Protein AF-D2ZRF8-F1 (afdb_monomer_lite)

pLDDT: mean 83.42, std 13.68, range [45.09, 97.5]

Radius of gyration: 34.27 Å; chains: 1; bounding box: 72×29×96 Å

Foldseek 3Di:
DDADPPPRDDDDLPDQADPPPRHGDDRDPCPDPVNVVVVVVVVVVVVVVVVVVVVVVPDQDWDWDDPPFWIFIAGPVWDWDFDDDPDQWTWIATPVRFKIKIKGQQVVDDDQCQPADPFFNGRQPPAAPDADPNWRKTWDAGCDDPRGGQIKIWTWDDDPVRSMIMIIIHRDPVRRCRRVVRIDGDD

Structure (mmCIF, N/CA/C/O backbone):
data_AF-D2ZRF8-F1
#
_entry.id   AF-D2ZRF8-F1
#
loop_
_atom_site.group_PDB
_atom_site.id
_atom_site.type_symbol
_atom_site.label_atom_id
_atom_site.label_alt_id
_atom_site.label_comp_id
_atom_site.label_asym_id
_atom_site.label_entity_id
_atom_site.label_seq_id
_atom_site.pdbx_PDB_ins_code
_atom_site.Cartn_x
_atom_site.Cartn_y
_atom_site.Cartn_z
_atom_site.occupancy
_atom_site.B_iso_or_equiv
_atom_site.auth_seq_id
_atom_site.auth_comp_id
_atom_site.auth_asym_id
_atom_site.auth_atom_id
_atom_site.pdbx_PDB_model_num
ATOM 1 N N . MET A 1 1 ? -42.235 -9.216 59.053 1.00 82.00 1 MET A N 1
ATOM 2 C CA . MET A 1 1 ? -42.535 -8.715 60.415 1.00 82.00 1 MET A CA 1
ATOM 3 C C . MET A 1 1 ? -41.267 -8.165 61.055 1.00 82.00 1 MET A C 1
ATOM 5 O O . MET A 1 1 ? -40.220 -8.793 60.942 1.00 82.00 1 MET A O 1
ATOM 9 N N . ILE A 1 2 ? -41.349 -6.990 61.681 1.00 87.06 2 ILE A N 1
ATOM 10 C CA . ILE A 1 2 ? -40.263 -6.312 62.410 1.00 87.06 2 ILE A CA 1
ATOM 11 C C . ILE A 1 2 ? -40.763 -5.884 63.795 1.00 87.06 2 ILE A C 1
ATOM 13 O O . ILE A 1 2 ? -41.961 -5.688 63.983 1.00 87.06 2 ILE A O 1
ATOM 17 N N . LYS A 1 3 ? -39.869 -5.707 64.774 1.00 90.31 3 LYS A N 1
ATOM 18 C CA . LYS A 1 3 ? -40.246 -5.149 66.083 1.00 90.31 3 LYS A CA 1
ATOM 19 C C . LYS A 1 3 ? -40.217 -3.628 66.047 1.00 90.31 3 LYS A C 1
ATOM 21 O O . LYS A 1 3 ? -39.254 -3.028 65.570 1.00 90.31 3 LYS A O 1
ATOM 26 N N . CYS A 1 4 ? -41.259 -2.998 66.581 1.00 89.44 4 CYS A N 1
ATOM 27 C CA . CYS A 1 4 ? -41.289 -1.552 66.734 1.00 89.44 4 CYS A CA 1
ATOM 28 C C . CYS A 1 4 ? -40.191 -1.107 67.721 1.00 89.44 4 CYS A C 1
ATOM 30 O O . CYS A 1 4 ? -40.215 -1.543 68.873 1.00 89.44 4 CYS A O 1
ATOM 32 N N . PRO A 1 5 ? -39.287 -0.185 67.341 1.00 88.88 5 PRO A N 1
ATOM 33 C CA . PRO A 1 5 ? -38.193 0.251 68.214 1.00 88.88 5 PRO A CA 1
ATOM 34 C C . PRO A 1 5 ? -38.672 1.049 69.436 1.00 88.88 5 PRO A C 1
ATOM 36 O O . PRO A 1 5 ? -37.918 1.216 70.386 1.00 88.88 5 PRO A O 1
ATOM 39 N N . LYS A 1 6 ? -39.916 1.552 69.417 1.00 91.75 6 LYS A N 1
ATOM 40 C CA . LYS A 1 6 ? -40.489 2.350 70.508 1.00 91.75 6 LYS A CA 1
ATOM 41 C C . LYS A 1 6 ? -41.277 1.518 71.524 1.00 91.75 6 LYS A C 1
ATOM 43 O O . LYS A 1 6 ? -41.212 1.812 72.709 1.00 91.75 6 LYS A O 1
ATOM 48 N N . CYS A 1 7 ? -42.052 0.529 71.073 1.00 92.44 7 CYS A N 1
ATOM 49 C CA . CYS A 1 7 ? -42.978 -0.215 71.944 1.00 92.44 7 CYS A CA 1
ATOM 50 C C . CYS A 1 7 ? -42.731 -1.728 71.996 1.00 92.44 7 CYS A C 1
ATOM 52 O O . CYS A 1 7 ? -43.404 -2.417 72.750 1.00 92.44 7 CYS A O 1
ATOM 54 N N . GLY A 1 8 ? -41.805 -2.263 71.196 1.00 89.88 8 GLY A N 1
ATOM 55 C CA . GLY A 1 8 ? -41.444 -3.683 71.216 1.00 89.88 8 GLY A CA 1
ATOM 56 C C . GLY A 1 8 ? -42.427 -4.637 70.529 1.00 89.88 8 GLY A C 1
ATOM 57 O O . GLY A 1 8 ? -42.039 -5.772 70.259 1.00 89.88 8 GLY A O 1
ATOM 58 N N . ASN A 1 9 ? -43.645 -4.192 70.194 1.00 92.56 9 ASN A N 1
ATOM 59 C CA . ASN A 1 9 ? -44.632 -5.014 69.485 1.00 92.56 9 ASN A CA 1
ATOM 60 C C . ASN A 1 9 ? -44.180 -5.380 68.066 1.00 92.56 9 ASN A C 1
ATOM 62 O O . ASN A 1 9 ? -43.502 -4.599 67.387 1.00 92.56 9 ASN A O 1
ATOM 66 N N . GLU A 1 10 ? -44.602 -6.559 67.616 1.00 91.81 10 GLU A N 1
ATOM 67 C CA . GLU A 1 10 ? -44.389 -7.043 66.254 1.00 91.81 10 GLU A CA 1
ATOM 68 C C . GLU A 1 10 ? -45.367 -6.368 65.290 1.00 91.81 10 GLU A C 1
ATOM 70 O O . GLU A 1 10 ? -46.567 -6.282 65.543 1.00 91.81 10 GLU A O 1
ATOM 75 N N . VAL A 1 11 ? -44.830 -5.837 64.196 1.00 89.88 11 VAL A N 1
ATOM 76 C CA . VAL A 1 11 ? -45.570 -5.115 63.155 1.00 89.88 11 VAL A CA 1
ATOM 77 C C . VAL A 1 11 ? -45.119 -5.576 61.772 1.00 89.88 11 VAL A C 1
ATOM 79 O O . VAL A 1 11 ? -44.065 -6.210 61.628 1.00 89.88 11 VAL A O 1
ATOM 82 N N . ASP A 1 12 ? -45.909 -5.286 60.739 1.00 83.81 12 ASP A N 1
ATOM 83 C CA . ASP A 1 12 ? -45.515 -5.619 59.374 1.00 83.81 12 ASP A CA 1
ATOM 84 C C . ASP A 1 12 ? -44.289 -4.787 58.953 1.00 83.81 12 ASP A C 1
ATOM 86 O O . ASP A 1 12 ? -44.134 -3.633 59.348 1.00 83.81 12 ASP A O 1
ATOM 90 N N . SER A 1 13 ? -43.394 -5.381 58.164 1.00 80.06 13 SER A N 1
ATOM 91 C CA . SER A 1 13 ? -42.258 -4.675 57.557 1.00 80.06 13 SER A CA 1
ATOM 92 C C . SER A 1 13 ? -42.698 -3.599 56.561 1.00 80.06 13 SER A C 1
ATOM 94 O O . SER A 1 13 ? -41.933 -2.661 56.327 1.00 80.06 13 SER A O 1
ATOM 96 N N . ASP A 1 14 ? -43.911 -3.720 56.013 1.00 80.94 14 ASP A N 1
ATOM 97 C CA . ASP A 1 14 ? -44.456 -2.795 55.014 1.00 80.94 14 ASP A CA 1
ATOM 98 C C . ASP A 1 14 ? -45.311 -1.662 55.620 1.00 80.94 14 ASP A C 1
ATOM 100 O O . ASP A 1 14 ? -45.622 -0.681 54.928 1.00 80.94 14 ASP A O 1
ATOM 104 N N . ASP A 1 15 ? -45.644 -1.747 56.917 1.00 82.44 15 ASP A N 1
ATOM 105 C CA . ASP A 1 15 ? -46.383 -0.711 57.646 1.00 82.44 15 ASP A CA 1
ATOM 106 C C . ASP A 1 15 ? -45.541 0.581 57.746 1.00 82.44 15 ASP A C 1
ATOM 108 O O . ASP A 1 15 ? -44.364 0.567 58.107 1.00 82.44 15 ASP A O 1
ATOM 112 N N . GLU A 1 16 ? -46.136 1.742 57.447 1.00 86.44 16 GLU A N 1
ATOM 113 C CA . GLU A 1 16 ? -45.454 3.041 57.612 1.00 86.44 16 GLU A CA 1
ATOM 114 C C . GLU A 1 16 ? -45.435 3.504 59.080 1.00 86.44 16 GLU A C 1
ATOM 116 O O . GLU A 1 16 ? -44.529 4.221 59.511 1.00 86.44 16 GLU A O 1
ATOM 121 N N . TYR A 1 17 ? -46.409 3.052 59.873 1.00 90.62 17 TYR A N 1
ATOM 122 C CA . TYR A 1 17 ? -46.568 3.402 61.281 1.00 90.62 17 TYR A CA 1
ATOM 123 C C . TYR A 1 17 ? -46.876 2.160 62.115 1.00 90.62 17 TYR A C 1
ATOM 125 O O . TYR A 1 17 ? -47.611 1.270 61.692 1.00 90.62 17 TYR A O 1
ATOM 133 N N . CYS A 1 18 ? -46.359 2.115 63.342 1.00 90.50 18 CYS A N 1
ATOM 134 C CA . CYS A 1 18 ? -46.715 1.068 64.290 1.00 90.50 18 CYS A CA 1
ATOM 135 C C . CYS A 1 18 ? -48.191 1.191 64.694 1.00 90.50 18 CYS A C 1
ATOM 137 O O . CYS A 1 18 ? -48.578 2.178 65.318 1.00 90.50 18 CYS A O 1
ATOM 139 N N . LYS A 1 19 ? -48.986 0.149 64.435 1.00 91.38 19 LYS A N 1
ATOM 140 C CA . LYS A 1 19 ? -50.423 0.084 64.766 1.00 91.38 19 LYS A CA 1
ATOM 141 C C . LYS A 1 19 ? -50.739 0.200 66.268 1.00 91.38 19 LYS A C 1
ATOM 143 O O . LYS A 1 19 ? -51.873 0.486 66.624 1.00 91.38 19 LYS A O 1
ATOM 148 N N . HIS A 1 20 ? -49.747 0.004 67.143 1.00 91.56 20 HIS A N 1
ATOM 149 C CA . HIS A 1 20 ? -49.924 0.039 68.601 1.00 91.56 20 HIS A CA 1
ATOM 150 C C . HIS A 1 20 ? -49.502 1.353 69.269 1.00 91.56 20 HIS A C 1
ATOM 152 O O . HIS A 1 20 ? -50.036 1.695 70.318 1.00 91.56 20 HIS A O 1
ATOM 158 N N . CYS A 1 21 ? -48.519 2.073 68.718 1.00 92.62 21 CYS A N 1
ATOM 159 C CA . CYS A 1 21 ? -47.983 3.290 69.351 1.00 92.62 21 CYS A CA 1
ATOM 160 C C . CYS A 1 21 ? -47.802 4.475 68.393 1.00 92.62 21 CYS A C 1
ATOM 162 O O . CYS A 1 21 ? -47.208 5.489 68.771 1.00 92.62 21 CYS A O 1
ATOM 164 N N . SER A 1 22 ? -48.254 4.326 67.145 1.00 90.50 22 SER A N 1
ATOM 165 C CA . SER A 1 22 ? -48.203 5.329 66.073 1.00 90.50 22 SER A CA 1
ATOM 166 C C . SER A 1 22 ? -46.797 5.844 65.740 1.00 90.50 22 SER A C 1
ATOM 168 O O . SER A 1 22 ? -46.637 6.891 65.116 1.00 90.50 22 SER A O 1
ATOM 170 N N . HIS A 1 23 ? -45.745 5.123 66.139 1.00 89.19 23 HIS A N 1
ATOM 171 C CA . HIS A 1 23 ? -44.370 5.479 65.798 1.00 89.19 23 HIS A CA 1
ATOM 172 C C . HIS A 1 23 ? -44.102 5.236 64.309 1.00 89.19 23 HIS A C 1
ATOM 174 O O . HIS A 1 23 ? -44.387 4.145 63.811 1.00 89.19 23 HIS A O 1
ATOM 180 N N . LYS A 1 24 ? -43.533 6.229 63.615 1.00 88.88 24 LYS A N 1
ATOM 181 C CA . LYS A 1 24 ? -43.174 6.125 62.196 1.00 88.88 24 LYS A CA 1
ATOM 182 C C . LYS A 1 24 ? -42.026 5.133 62.005 1.00 88.88 24 LYS A C 1
ATOM 184 O O . LYS A 1 24 ? -40.975 5.269 62.628 1.00 88.88 24 LYS A O 1
ATOM 189 N N . LEU A 1 25 ? -42.225 4.142 61.147 1.00 85.81 25 LEU A N 1
ATOM 190 C CA . LEU A 1 25 ? -41.247 3.104 60.841 1.00 85.81 25 LEU A CA 1
ATOM 191 C C . LEU A 1 25 ? -40.386 3.558 59.654 1.00 85.81 25 LEU A C 1
ATOM 193 O O . LEU A 1 25 ? -40.886 4.086 58.660 1.00 85.81 25 LEU A O 1
ATOM 197 N N . LYS A 1 26 ? -39.062 3.385 59.753 1.00 75.69 26 LYS A N 1
ATOM 198 C CA . LYS A 1 26 ? -38.150 3.683 58.641 1.00 75.69 26 LYS A CA 1
ATOM 199 C C . LYS A 1 26 ? -38.286 2.584 57.586 1.00 75.69 26 LYS A C 1
ATOM 201 O O . LYS A 1 26 ? -37.726 1.504 57.763 1.00 75.69 26 LYS A O 1
ATOM 206 N N . LYS A 1 27 ? -38.994 2.857 56.487 1.00 66.31 27 LYS A N 1
ATOM 207 C CA . LYS A 1 27 ? -38.976 1.970 55.315 1.00 66.31 27 LYS A CA 1
ATOM 208 C C . LYS A 1 27 ? -37.557 1.913 54.752 1.00 66.31 27 LYS A C 1
ATOM 210 O O . LYS A 1 27 ? -36.934 2.952 54.526 1.00 66.31 27 LYS A O 1
ATOM 215 N N . LYS A 1 28 ? -37.037 0.703 54.525 1.00 61.53 28 LYS A N 1
ATOM 216 C CA . LYS A 1 28 ? -35.874 0.539 53.645 1.00 61.53 28 LYS A CA 1
ATOM 217 C C . LYS A 1 28 ? -36.301 0.999 52.248 1.00 61.53 28 LYS A C 1
ATOM 219 O O . LYS A 1 28 ? -37.406 0.647 51.837 1.00 61.53 28 LYS A O 1
ATOM 224 N N . PRO A 1 29 ? -35.475 1.771 51.525 1.00 57.12 29 PRO A N 1
ATOM 225 C CA . PRO A 1 29 ? -35.771 2.082 50.138 1.00 57.12 29 PRO A CA 1
ATOM 226 C C . PRO A 1 29 ? -35.868 0.758 49.380 1.00 57.12 29 PRO A C 1
ATOM 228 O O . PRO A 1 29 ? -34.884 0.023 49.272 1.00 57.12 29 PRO A O 1
ATOM 231 N N . ILE A 1 30 ? -37.073 0.428 48.916 1.00 56.00 30 ILE A N 1
ATOM 232 C CA . ILE A 1 30 ? -37.300 -0.711 48.034 1.00 56.00 30 ILE A CA 1
ATOM 233 C C . ILE A 1 30 ? -36.688 -0.293 46.701 1.00 56.00 30 ILE A C 1
ATOM 235 O O . ILE A 1 30 ? -37.279 0.441 45.917 1.00 56.00 30 ILE A O 1
ATOM 239 N N . THR A 1 31 ? -35.428 -0.655 46.493 1.00 56.06 31 THR A N 1
ATOM 240 C CA . THR A 1 31 ? -34.803 -0.552 45.179 1.00 56.06 31 THR A CA 1
ATOM 241 C C . THR A 1 31 ? -35.336 -1.731 44.383 1.00 56.06 31 THR A C 1
ATOM 243 O O . THR A 1 31 ? -34.881 -2.861 44.550 1.00 56.06 31 THR A O 1
ATOM 246 N N . ASP A 1 32 ? -36.368 -1.491 43.574 1.00 60.00 32 ASP A N 1
ATOM 247 C CA . ASP A 1 32 ? -36.935 -2.524 42.713 1.00 60.00 32 ASP A CA 1
ATOM 248 C C . ASP A 1 32 ? -35.821 -3.143 41.861 1.00 60.00 32 ASP A C 1
ATOM 250 O O . ASP A 1 32 ? -35.080 -2.428 41.182 1.00 60.00 32 ASP A O 1
ATOM 254 N N . LYS A 1 33 ? -35.704 -4.481 41.860 1.00 66.12 33 LYS A N 1
ATOM 255 C CA . LYS A 1 33 ? -34.712 -5.222 41.047 1.00 66.12 33 LYS A CA 1
ATOM 256 C C . LYS A 1 33 ? -34.686 -4.752 39.586 1.00 66.12 33 LYS A C 1
ATOM 258 O O . LYS A 1 33 ? -33.634 -4.758 38.956 1.00 66.12 33 LYS A O 1
ATOM 263 N N . LYS A 1 34 ? -35.834 -4.302 39.068 1.00 70.12 34 LYS A N 1
ATOM 264 C CA . LYS A 1 34 ? -35.999 -3.757 37.716 1.00 70.12 34 LYS A CA 1
ATOM 265 C C . LYS A 1 34 ? -35.192 -2.466 37.491 1.00 70.12 34 LYS A C 1
ATOM 267 O O . LYS A 1 34 ? -34.586 -2.325 36.437 1.00 70.12 34 LYS A O 1
ATOM 272 N N . ASN A 1 35 ? -35.091 -1.584 38.489 1.00 70.31 35 ASN A N 1
ATOM 273 C CA . ASN A 1 35 ? -34.322 -0.334 38.400 1.00 70.31 35 ASN A CA 1
ATOM 274 C C . ASN A 1 35 ? -32.808 -0.568 38.498 1.00 70.31 35 ASN A C 1
ATOM 276 O O . ASN A 1 35 ? -32.037 0.132 37.845 1.00 70.31 35 ASN A O 1
ATOM 280 N N . ILE A 1 36 ? -32.375 -1.586 39.250 1.00 79.44 36 ILE A N 1
ATOM 281 C CA . ILE A 1 36 ? -30.960 -1.992 39.301 1.00 79.44 36 ILE A CA 1
ATOM 282 C C . ILE A 1 36 ? -30.515 -2.557 37.944 1.00 79.44 36 ILE A C 1
ATOM 284 O O . ILE A 1 36 ? -29.448 -2.200 37.449 1.00 79.44 36 ILE A O 1
ATOM 288 N N . ILE A 1 37 ? -31.352 -3.386 37.310 1.00 84.06 37 ILE A N 1
ATOM 289 C CA . ILE A 1 37 ? -31.073 -3.949 35.979 1.00 84.06 37 ILE A CA 1
ATOM 290 C C . ILE A 1 37 ? -30.987 -2.841 34.918 1.00 84.06 37 ILE A C 1
ATOM 292 O O . ILE A 1 37 ? -30.080 -2.861 34.089 1.00 84.06 37 ILE A O 1
ATOM 296 N N . ILE A 1 38 ? -31.880 -1.846 34.968 1.00 86.25 38 ILE A N 1
ATOM 297 C CA . ILE A 1 38 ? -31.857 -0.702 34.041 1.00 86.25 38 ILE A CA 1
ATOM 298 C C . ILE A 1 38 ? -30.567 0.116 34.202 1.00 86.25 38 ILE A C 1
ATOM 300 O O . ILE A 1 38 ? -29.923 0.437 33.206 1.00 86.25 38 ILE A O 1
ATOM 304 N N . MET A 1 39 ? -30.145 0.406 35.436 1.00 83.94 39 MET A N 1
ATOM 305 C CA . MET A 1 39 ? -28.897 1.140 35.685 1.00 83.94 39 MET A CA 1
ATOM 306 C C . MET A 1 39 ? -27.662 0.382 35.185 1.00 83.94 39 MET A C 1
ATOM 308 O O . MET A 1 39 ? -26.779 0.984 34.576 1.00 83.94 39 MET A O 1
ATOM 312 N N . ALA A 1 40 ? -27.612 -0.938 35.387 1.00 86.00 40 ALA A N 1
ATOM 313 C CA . ALA A 1 40 ? -26.523 -1.767 34.875 1.00 86.00 40 ALA A CA 1
ATOM 314 C C . ALA A 1 40 ? -26.467 -1.763 33.334 1.00 86.00 40 ALA A C 1
ATOM 316 O O . ALA A 1 40 ? -25.385 -1.642 32.761 1.00 86.00 40 ALA A O 1
ATOM 317 N N . LEU A 1 41 ? -27.624 -1.821 32.660 1.00 90.19 41 LEU A N 1
ATOM 318 C CA . LEU A 1 41 ? -27.713 -1.741 31.196 1.00 90.19 41 LEU A CA 1
ATOM 319 C C . LEU A 1 41 ? -27.191 -0.406 30.649 1.00 90.19 41 LEU A C 1
ATOM 321 O O . LEU A 1 41 ? -26.462 -0.402 29.660 1.00 90.19 41 LEU A O 1
ATOM 325 N N . ILE A 1 42 ? -27.511 0.715 31.299 1.00 92.88 42 ILE A N 1
ATOM 326 C CA . ILE A 1 42 ? -27.048 2.045 30.872 1.00 92.88 42 ILE A CA 1
ATOM 327 C C . ILE A 1 42 ? -25.518 2.138 30.919 1.00 92.88 42 ILE A C 1
ATOM 329 O O . ILE A 1 42 ? -24.905 2.622 29.971 1.00 92.88 42 ILE A O 1
ATOM 333 N N . ILE A 1 43 ? -24.890 1.638 31.987 1.00 91.94 43 ILE A N 1
ATOM 334 C CA . ILE A 1 43 ? -23.426 1.660 32.133 1.00 91.94 43 ILE A CA 1
ATOM 335 C C . ILE A 1 43 ? -22.755 0.835 31.027 1.00 91.94 43 ILE A C 1
ATOM 337 O O . ILE A 1 43 ? -21.775 1.283 30.434 1.00 91.94 43 ILE A O 1
ATOM 341 N N . ILE A 1 44 ? -23.307 -0.340 30.711 1.00 93.56 44 ILE A N 1
ATOM 342 C CA . ILE A 1 44 ? -22.803 -1.198 29.630 1.00 93.56 44 ILE A CA 1
ATOM 343 C C . ILE A 1 44 ? -22.912 -0.485 28.279 1.00 93.56 44 ILE A C 1
ATOM 345 O O . ILE A 1 44 ? -21.956 -0.484 27.509 1.00 93.56 44 ILE A O 1
ATOM 349 N N . ILE A 1 45 ? -24.044 0.166 28.002 1.00 94.00 45 ILE A N 1
ATOM 350 C CA . ILE A 1 45 ? -24.245 0.914 26.756 1.00 94.00 45 ILE A CA 1
ATOM 351 C C . ILE A 1 45 ? -23.232 2.059 26.636 1.00 94.00 45 ILE A C 1
ATOM 353 O O . ILE A 1 45 ? -22.621 2.214 25.582 1.00 94.00 45 ILE A O 1
ATOM 357 N N . ILE A 1 46 ? -23.001 2.826 27.706 1.00 94.44 46 ILE A N 1
ATOM 358 C CA . ILE A 1 46 ? -22.012 3.916 27.708 1.00 94.44 46 ILE A CA 1
ATOM 359 C C . ILE A 1 46 ? -20.602 3.375 27.447 1.00 94.44 46 ILE A C 1
ATOM 361 O O . ILE A 1 46 ? -19.862 3.967 26.664 1.00 94.44 46 ILE A O 1
ATOM 365 N N . ALA A 1 47 ? -20.237 2.239 28.047 1.00 91.81 47 ALA A N 1
ATOM 366 C CA . ALA A 1 47 ? -18.945 1.603 27.804 1.00 91.81 47 ALA A CA 1
ATOM 367 C C . ALA A 1 47 ? -18.790 1.160 26.338 1.00 91.81 47 ALA A C 1
ATOM 369 O O . ALA A 1 47 ? -17.755 1.419 25.729 1.00 91.81 47 ALA A O 1
ATOM 370 N N . ILE A 1 48 ? -19.830 0.560 25.747 1.00 93.12 48 ILE A N 1
ATOM 371 C CA . ILE A 1 48 ? -19.836 0.155 24.333 1.00 93.12 48 ILE A CA 1
ATOM 372 C C . ILE A 1 48 ? -19.689 1.376 23.420 1.00 93.12 48 ILE A C 1
ATOM 374 O O . ILE A 1 48 ? -18.851 1.370 22.522 1.00 93.12 48 ILE A O 1
ATOM 378 N N . ILE A 1 49 ? -20.455 2.442 23.671 1.00 93.75 49 ILE A N 1
ATOM 379 C CA . ILE A 1 49 ? -20.355 3.695 22.910 1.00 93.75 49 ILE A CA 1
ATOM 380 C C . ILE A 1 49 ? -18.946 4.280 23.035 1.00 93.75 49 ILE A C 1
ATOM 382 O O . ILE A 1 49 ? -18.380 4.702 22.034 1.00 93.75 49 ILE A O 1
ATOM 386 N N . GLY A 1 50 ? -18.355 4.258 24.232 1.00 91.88 50 GLY A N 1
ATOM 387 C CA . GLY A 1 50 ? -16.986 4.716 24.457 1.00 91.88 50 GLY A CA 1
ATOM 388 C C . GLY A 1 50 ? -15.964 3.972 23.595 1.00 91.88 50 GLY A C 1
ATOM 389 O O . GLY A 1 50 ? -15.135 4.614 22.957 1.00 91.88 50 GLY A O 1
ATOM 390 N N . VAL A 1 51 ? -16.060 2.641 23.513 1.00 88.19 51 VAL A N 1
ATOM 391 C CA . VAL A 1 51 ? -15.180 1.816 22.664 1.00 88.19 51 VAL A CA 1
ATOM 392 C C . VAL A 1 51 ? -15.384 2.125 21.179 1.00 88.19 51 VAL A C 1
ATOM 394 O O . VAL A 1 51 ? -14.406 2.289 20.450 1.00 88.19 51 VAL A O 1
ATOM 397 N N . ILE A 1 52 ? -16.636 2.260 20.731 1.00 86.44 52 ILE A N 1
ATOM 398 C CA . ILE A 1 52 ? -16.953 2.588 19.333 1.00 86.44 52 ILE A CA 1
ATOM 399 C C . ILE A 1 52 ? -16.396 3.970 18.972 1.00 86.44 52 ILE A C 1
ATOM 401 O O . ILE A 1 52 ? -15.655 4.098 17.999 1.00 86.44 52 ILE A O 1
ATOM 405 N N . CYS A 1 53 ? -16.682 4.993 19.780 1.00 85.19 53 CYS A N 1
ATOM 406 C CA . CYS A 1 53 ? -16.183 6.348 19.560 1.00 85.19 53 CYS A CA 1
ATOM 407 C C . CYS A 1 53 ? -14.652 6.403 19.570 1.00 85.19 53 CYS A C 1
ATOM 409 O O . CYS A 1 53 ? -14.071 7.087 18.733 1.00 85.19 53 CYS A O 1
ATOM 411 N N . TYR A 1 54 ? -14.002 5.661 20.473 1.00 80.94 54 TYR A N 1
ATOM 412 C CA . TYR A 1 54 ? -12.546 5.556 20.509 1.00 80.94 54 TYR A CA 1
AT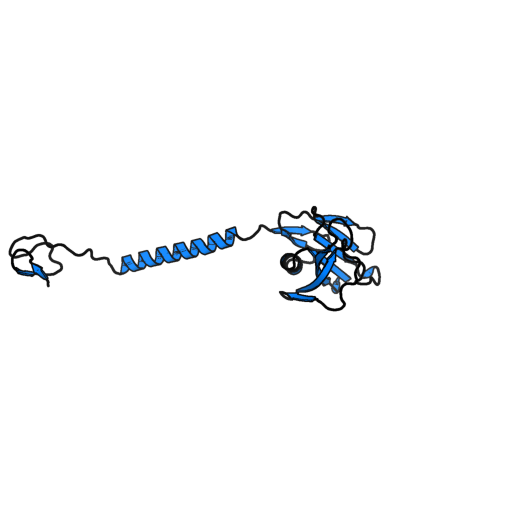OM 413 C C . TYR A 1 54 ? -12.002 4.960 19.204 1.00 80.94 54 TYR A C 1
ATOM 415 O O . TYR A 1 54 ? -11.123 5.555 18.590 1.00 80.94 54 TYR A O 1
ATOM 423 N N . SER A 1 55 ? -12.588 3.858 18.722 1.00 74.50 55 SER A N 1
ATOM 424 C CA . SER A 1 55 ? -12.156 3.210 17.475 1.00 74.50 55 SER A CA 1
ATOM 425 C C . SER A 1 55 ? -12.329 4.087 16.225 1.00 74.50 55 SER A C 1
ATOM 427 O O . SER A 1 55 ? -11.486 4.049 15.333 1.00 74.50 55 SER A O 1
ATOM 429 N N . MET A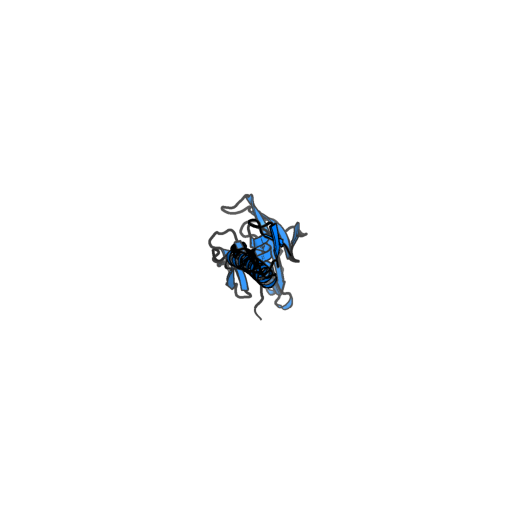 1 56 ? -13.376 4.920 16.168 1.00 66.94 56 MET A N 1
ATOM 430 C CA . MET A 1 56 ? -13.592 5.859 15.056 1.00 66.94 56 MET A CA 1
ATOM 431 C C . MET A 1 56 ? -12.630 7.052 15.087 1.00 66.94 56 MET A C 1
ATOM 433 O O . MET A 1 56 ? -12.353 7.639 14.048 1.00 66.94 56 MET A O 1
ATOM 437 N N . PHE A 1 57 ? -12.128 7.427 16.265 1.00 64.56 57 PHE A N 1
ATOM 438 C CA . PHE A 1 57 ? -11.167 8.524 16.399 1.00 64.56 57 PHE A CA 1
ATOM 439 C C . PHE A 1 57 ? -9.727 8.090 16.089 1.00 64.56 57 PHE A C 1
ATOM 441 O O . PHE A 1 57 ? -8.884 8.937 15.814 1.00 64.56 57 PHE A O 1
ATOM 448 N N . THR A 1 58 ? -9.441 6.785 16.128 1.00 59.75 58 THR A N 1
ATOM 449 C CA . THR A 1 58 ? -8.106 6.229 15.857 1.00 59.75 58 THR A CA 1
ATOM 450 C C . THR A 1 58 ? -7.866 5.857 14.397 1.00 59.75 58 THR A C 1
ATOM 452 O O . THR A 1 58 ? -6.743 5.514 14.048 1.00 59.75 58 THR A O 1
ATOM 455 N N . THR A 1 59 ? -8.883 5.884 13.531 1.00 64.19 59 THR A N 1
ATOM 456 C CA . THR A 1 59 ? -8.664 5.632 12.101 1.00 64.19 59 THR A CA 1
ATOM 457 C C . THR A 1 59 ? -8.057 6.870 11.461 1.00 64.19 59 THR A C 1
ATOM 459 O O . THR A 1 59 ? -8.754 7.868 11.263 1.00 64.19 59 THR A O 1
ATOM 462 N N . GLU A 1 60 ? -6.767 6.805 11.141 1.00 68.38 60 GLU A N 1
ATOM 463 C CA . GLU A 1 60 ? -6.119 7.842 10.348 1.00 68.38 60 GLU A CA 1
ATOM 464 C C . GLU A 1 60 ? -6.859 8.007 9.017 1.00 68.38 60 GLU A C 1
ATOM 466 O O . GLU A 1 60 ? -7.209 7.015 8.363 1.00 68.38 60 GLU A O 1
ATOM 471 N N . PRO A 1 61 ? -7.165 9.248 8.616 1.00 71.25 61 PRO A N 1
ATOM 472 C CA . PRO A 1 61 ? -7.917 9.461 7.402 1.00 71.25 61 PRO A CA 1
ATOM 473 C C . PRO A 1 61 ? -7.028 9.120 6.196 1.00 71.25 61 PRO A C 1
ATOM 475 O O . PRO A 1 61 ? -5.895 9.592 6.080 1.00 71.25 61 PRO A O 1
ATOM 478 N N . VAL A 1 62 ? -7.556 8.274 5.310 1.00 85.81 62 VAL A N 1
ATOM 479 C CA . VAL A 1 62 ? -6.845 7.785 4.123 1.00 85.81 62 VAL A CA 1
ATOM 480 C C . VAL A 1 62 ? -7.260 8.542 2.865 1.00 85.81 62 VAL A C 1
ATOM 482 O O . VAL A 1 62 ? -8.438 8.842 2.657 1.00 85.81 62 VAL A O 1
ATOM 485 N N . LYS A 1 63 ? -6.285 8.798 1.993 1.00 92.44 63 LYS A N 1
ATOM 486 C CA . LYS A 1 63 ? -6.453 9.401 0.673 1.00 92.44 63 LYS A CA 1
ATOM 487 C C . LYS A 1 63 ? -6.367 8.337 -0.405 1.00 92.44 63 LYS A C 1
ATOM 489 O O . LYS A 1 63 ? -5.491 7.480 -0.348 1.00 92.44 63 LYS A O 1
ATOM 494 N N . VAL A 1 64 ? -7.211 8.453 -1.427 1.00 95.44 64 VAL A N 1
ATOM 495 C CA . VAL A 1 64 ? -7.084 7.661 -2.656 1.00 95.44 64 VAL A CA 1
ATOM 496 C C . VAL A 1 64 ? -6.115 8.359 -3.611 1.00 95.44 64 VAL A C 1
ATOM 498 O O . VAL A 1 64 ? -6.290 9.535 -3.937 1.00 95.44 64 VAL A O 1
ATOM 501 N N . VAL A 1 65 ? -5.102 7.636 -4.075 1.00 96.19 65 VAL A N 1
ATOM 502 C CA . VAL A 1 65 ? -4.110 8.086 -5.057 1.00 96.19 65 VAL A CA 1
ATOM 503 C C . VAL A 1 65 ? -4.327 7.342 -6.366 1.00 96.19 65 VAL A C 1
ATOM 505 O O . VAL A 1 65 ? -4.514 6.131 -6.360 1.00 96.19 65 VAL A O 1
ATOM 508 N N . ASP A 1 66 ? -4.274 8.059 -7.488 1.00 96.19 66 ASP A N 1
ATOM 509 C CA . ASP A 1 66 ? -4.416 7.516 -8.841 1.00 96.19 66 ASP A CA 1
ATOM 510 C C . ASP A 1 66 ? -3.068 7.536 -9.573 1.00 96.19 66 ASP A C 1
ATOM 512 O O . ASP A 1 66 ? -2.448 8.589 -9.723 1.00 96.19 66 ASP A O 1
ATOM 516 N N . VAL A 1 67 ? -2.627 6.370 -10.051 1.00 94.69 67 VAL A N 1
ATOM 517 C CA . VAL A 1 67 ? -1.364 6.190 -10.794 1.00 94.69 67 VAL A CA 1
ATOM 518 C C . VAL A 1 67 ? -1.594 5.852 -12.269 1.00 94.69 67 VAL A C 1
ATOM 520 O O . VAL A 1 67 ? -0.803 5.171 -12.922 1.00 94.69 67 VAL A O 1
ATOM 523 N N . GLY A 1 68 ? -2.728 6.286 -12.816 1.00 92.94 68 GLY A N 1
ATOM 524 C CA . GLY A 1 68 ? -3.120 6.097 -14.210 1.00 92.94 68 GLY A CA 1
ATOM 525 C C . GLY A 1 68 ? -3.682 4.706 -14.507 1.00 92.94 68 GLY A C 1
ATOM 526 O O . GLY A 1 68 ? -4.740 4.613 -15.123 1.00 92.94 68 GLY A O 1
ATOM 527 N N . VAL A 1 69 ? -3.018 3.639 -14.050 1.00 93.19 69 VAL A N 1
ATOM 528 C CA . VAL A 1 69 ? -3.435 2.233 -14.266 1.00 93.19 69 VAL A CA 1
ATOM 529 C C . VAL A 1 69 ? -4.285 1.654 -13.133 1.00 93.19 69 VAL A C 1
ATOM 531 O O . VAL A 1 69 ? -4.873 0.583 -13.272 1.00 93.19 69 VAL A O 1
ATOM 534 N N . GLY A 1 70 ? -4.336 2.346 -12.001 1.00 96.31 70 GLY A N 1
ATOM 535 C CA . GLY A 1 70 ? -4.953 1.864 -10.778 1.00 96.31 70 GLY A CA 1
ATOM 536 C C . GLY A 1 70 ? -4.967 2.938 -9.705 1.00 96.31 70 GLY A C 1
ATOM 537 O O . GLY A 1 70 ? -4.471 4.050 -9.917 1.00 96.31 70 GLY A O 1
ATOM 538 N N . THR A 1 71 ? -5.544 2.588 -8.567 1.00 97.50 71 THR A N 1
ATOM 539 C CA . THR A 1 71 ? -5.632 3.449 -7.391 1.00 97.50 71 THR A CA 1
ATOM 540 C C . THR A 1 71 ? -5.198 2.707 -6.138 1.00 97.50 71 THR A C 1
ATOM 542 O O . THR A 1 71 ? -5.376 1.497 -6.068 1.00 97.50 71 THR A O 1
ATOM 545 N N . PHE A 1 72 ? -4.691 3.418 -5.136 1.00 97.12 72 PHE A N 1
ATOM 546 C CA . PHE A 1 72 ? -4.396 2.866 -3.810 1.00 97.12 72 PHE A CA 1
ATOM 547 C C . PHE A 1 72 ? -4.727 3.872 -2.710 1.00 97.12 72 PHE A C 1
ATOM 549 O O . PHE A 1 72 ? -4.874 5.064 -2.984 1.00 97.12 72 PHE A O 1
ATOM 556 N N . ASN A 1 73 ? -4.812 3.400 -1.468 1.00 95.56 73 ASN A N 1
ATOM 557 C CA . ASN A 1 73 ? -5.034 4.243 -0.300 1.00 95.56 73 ASN A CA 1
ATOM 558 C C . ASN A 1 73 ? -3.713 4.508 0.432 1.00 95.56 73 ASN A C 1
ATOM 560 O O . ASN A 1 73 ? -2.924 3.590 0.639 1.00 95.56 73 ASN A O 1
ATOM 564 N N . CYS A 1 74 ? -3.491 5.744 0.873 1.00 93.06 74 CYS A N 1
ATOM 565 C CA . CYS A 1 74 ? -2.355 6.126 1.718 1.00 93.06 74 CYS A CA 1
ATOM 566 C C . CYS A 1 74 ? -2.773 7.135 2.796 1.00 93.06 74 CYS A C 1
ATOM 568 O O . CYS A 1 74 ? -3.909 7.605 2.789 1.00 93.06 74 CYS A O 1
ATOM 570 N N . SER A 1 75 ? -1.861 7.502 3.700 1.00 91.19 75 SER A N 1
ATOM 571 C CA . SER A 1 75 ? -2.086 8.609 4.641 1.00 91.19 75 SER A CA 1
ATOM 572 C C . SER A 1 75 ? -2.438 9.911 3.905 1.00 91.19 75 SER A C 1
ATOM 574 O O . SER A 1 75 ? -1.895 10.202 2.833 1.00 91.19 75 SER A O 1
ATOM 576 N N . ASN A 1 76 ? -3.341 10.706 4.488 1.00 89.00 76 ASN A N 1
ATOM 577 C CA . ASN A 1 76 ? -3.733 12.025 3.980 1.00 89.00 76 ASN A CA 1
ATOM 578 C C . ASN A 1 76 ? -2.588 13.043 3.913 1.00 89.00 76 ASN A C 1
ATOM 580 O O . ASN A 1 76 ? -2.707 14.034 3.192 1.00 89.00 76 ASN A O 1
ATOM 584 N N . GLU A 1 77 ? -1.503 12.815 4.648 1.00 89.62 77 GLU A N 1
ATOM 585 C CA . GLU A 1 77 ? -0.342 13.707 4.662 1.00 89.62 77 GLU A CA 1
ATOM 586 C C . GLU A 1 77 ? 0.547 13.541 3.425 1.00 89.62 77 GLU A C 1
ATOM 588 O O . GLU A 1 77 ? 1.320 14.437 3.103 1.00 89.62 77 GLU A O 1
ATOM 593 N N . LEU A 1 78 ? 0.425 12.419 2.708 1.00 92.31 78 LEU A N 1
ATOM 594 C CA . LEU A 1 78 ? 1.285 12.097 1.574 1.00 92.31 78 LEU A CA 1
ATOM 595 C C . LEU A 1 78 ? 0.676 12.581 0.266 1.00 92.31 78 LEU A C 1
ATOM 597 O O . LEU A 1 78 ? -0.456 12.221 -0.079 1.00 92.31 78 LEU A O 1
ATOM 601 N N . ASN A 1 79 ? 1.449 13.315 -0.534 1.00 93.38 79 ASN A N 1
ATOM 602 C CA . ASN A 1 79 ? 1.050 13.701 -1.887 1.00 93.38 79 ASN A CA 1
ATOM 603 C C . ASN A 1 79 ? 1.955 13.088 -2.942 1.00 93.38 79 ASN A C 1
ATOM 605 O O . ASN A 1 79 ? 3.096 13.496 -3.110 1.00 93.38 79 ASN A O 1
ATOM 609 N N . PHE A 1 80 ? 1.411 12.127 -3.691 1.00 94.81 80 PHE A N 1
ATOM 610 C CA . PHE A 1 80 ? 2.118 11.506 -4.800 1.00 94.81 80 PHE A CA 1
ATOM 611 C C . PHE A 1 80 ? 2.006 12.347 -6.066 1.00 94.81 80 PHE A C 1
ATOM 613 O O . PHE A 1 80 ? 0.913 12.738 -6.478 1.00 94.81 80 PHE A O 1
ATOM 620 N N . THR A 1 81 ? 3.147 12.572 -6.706 1.00 94.25 81 THR A N 1
ATOM 621 C CA . THR A 1 81 ? 3.250 13.238 -8.005 1.00 94.25 81 THR A CA 1
ATOM 622 C C . THR A 1 81 ? 4.018 12.360 -8.979 1.00 94.25 81 THR A C 1
ATOM 624 O O . THR A 1 81 ? 4.841 11.539 -8.577 1.00 94.25 81 THR A O 1
ATOM 627 N N . LEU A 1 82 ? 3.714 12.498 -10.269 1.00 94.06 82 LEU A N 1
ATOM 628 C CA . LEU A 1 82 ? 4.434 11.797 -11.325 1.00 94.06 82 LEU A CA 1
ATOM 629 C C . LEU A 1 82 ? 5.846 12.389 -11.442 1.00 94.06 82 LEU A C 1
ATOM 631 O O . LEU A 1 82 ? 5.987 13.550 -11.816 1.00 94.06 82 LEU A O 1
ATOM 635 N N . ASN A 1 83 ? 6.865 11.590 -11.126 1.00 87.19 83 ASN A N 1
ATOM 636 C CA . ASN A 1 83 ? 8.269 12.001 -11.112 1.00 87.19 83 ASN A CA 1
ATOM 637 C C . ASN A 1 83 ? 8.965 11.743 -12.452 1.00 87.19 83 ASN A C 1
ATOM 639 O O . ASN A 1 83 ? 9.611 12.624 -13.011 1.00 87.19 83 ASN A O 1
ATOM 643 N N . GLN A 1 84 ? 8.818 10.528 -12.985 1.00 81.00 84 GLN A N 1
ATOM 644 C CA . GLN A 1 84 ? 9.499 10.103 -14.204 1.00 81.00 84 GLN A CA 1
ATOM 645 C C . GLN A 1 84 ? 8.555 9.327 -15.117 1.00 81.00 84 GLN A C 1
ATOM 647 O O . GLN A 1 84 ? 7.768 8.489 -14.671 1.00 81.00 84 GLN A O 1
ATOM 652 N N . THR A 1 85 ? 8.678 9.599 -16.417 1.00 76.94 85 THR A N 1
ATOM 653 C CA . THR A 1 85 ? 8.053 8.807 -17.492 1.00 76.94 85 THR A CA 1
ATOM 654 C C . THR A 1 85 ? 9.053 8.295 -18.525 1.00 76.94 85 THR A C 1
ATOM 656 O O . THR A 1 85 ? 8.694 7.464 -19.355 1.00 76.94 85 THR A O 1
ATOM 659 N N . ASP A 1 86 ? 10.303 8.761 -18.462 1.00 61.88 86 ASP A N 1
ATOM 660 C CA . ASP A 1 86 ? 11.361 8.368 -19.386 1.00 61.88 86 ASP A CA 1
ATOM 661 C C . ASP A 1 86 ? 11.934 7.015 -18.966 1.00 61.88 86 ASP A C 1
ATOM 663 O O . ASP A 1 86 ? 12.844 6.935 -18.141 1.00 61.88 86 ASP A O 1
ATOM 667 N N . GLY A 1 87 ? 11.363 5.939 -19.504 1.00 66.19 87 GLY A N 1
ATOM 668 C CA . GLY A 1 87 ? 11.805 4.577 -19.233 1.00 66.19 87 GLY A CA 1
ATOM 669 C C . GLY A 1 87 ? 10.683 3.545 -19.355 1.00 66.19 87 GLY A C 1
ATOM 670 O O . GLY A 1 87 ? 9.592 3.857 -19.829 1.00 66.19 87 GLY A O 1
ATOM 671 N N . PRO A 1 88 ? 10.931 2.300 -18.918 1.00 73.31 88 PRO A N 1
ATOM 672 C CA . PRO A 1 88 ? 9.946 1.217 -18.979 1.00 73.31 88 PRO A CA 1
ATOM 673 C C . PRO A 1 88 ? 8.888 1.277 -17.872 1.00 73.31 88 PRO A C 1
ATOM 675 O O . PRO A 1 88 ? 8.033 0.393 -17.760 1.00 73.31 88 PRO A O 1
ATOM 678 N N . PHE A 1 89 ? 8.968 2.305 -17.028 1.00 82.19 89 PHE A N 1
ATOM 679 C CA . PHE A 1 89 ? 8.049 2.532 -15.933 1.00 82.19 89 PHE A CA 1
ATOM 680 C C . PHE A 1 89 ? 7.644 3.998 -15.831 1.00 82.19 89 PHE A C 1
ATOM 682 O O . PHE A 1 89 ? 8.373 4.906 -16.229 1.00 82.19 89 PHE A O 1
ATOM 689 N N . LYS A 1 90 ? 6.476 4.211 -15.228 1.00 89.19 90 LYS A N 1
ATOM 690 C CA . LYS A 1 90 ? 6.085 5.500 -14.659 1.00 89.19 90 LYS A CA 1
ATOM 691 C C . LYS A 1 90 ? 6.334 5.461 -13.161 1.00 89.19 90 LYS A C 1
ATOM 693 O O . LYS A 1 90 ? 5.889 4.523 -12.503 1.00 89.19 90 LYS A O 1
ATOM 698 N N . GLU A 1 91 ? 7.034 6.453 -12.630 1.00 89.88 91 GLU A N 1
ATOM 699 C CA . GLU A 1 91 ? 7.304 6.565 -11.196 1.00 89.88 91 GLU A CA 1
ATOM 700 C C . GLU A 1 91 ? 6.488 7.691 -10.583 1.00 89.88 91 GLU A C 1
ATOM 702 O O . GLU A 1 91 ? 6.503 8.822 -11.066 1.00 89.88 91 GLU A O 1
ATOM 707 N N . TYR A 1 92 ? 5.825 7.369 -9.481 1.00 93.31 92 TYR A N 1
ATOM 708 C CA . TYR A 1 92 ? 5.126 8.306 -8.624 1.00 93.31 92 TYR A CA 1
ATOM 709 C C . TYR A 1 92 ? 5.867 8.382 -7.293 1.00 93.31 92 TYR A C 1
ATOM 711 O O . TYR A 1 92 ? 6.142 7.345 -6.689 1.00 93.31 92 TYR A O 1
ATOM 719 N N . ILE A 1 93 ? 6.182 9.590 -6.832 1.00 91.62 93 ILE A N 1
ATOM 720 C CA . ILE A 1 93 ? 6.902 9.834 -5.577 1.00 91.62 93 ILE A CA 1
ATOM 721 C C . ILE A 1 93 ? 6.057 10.704 -4.653 1.00 91.62 93 ILE A C 1
ATOM 723 O O . ILE A 1 93 ? 5.399 11.638 -5.120 1.00 91.62 93 ILE A O 1
ATOM 727 N N . ALA A 1 94 ? 6.055 10.387 -3.359 1.00 93.81 94 ALA A N 1
ATOM 728 C CA . ALA A 1 94 ? 5.486 11.282 -2.359 1.00 93.81 94 ALA A CA 1
ATOM 729 C C . ALA A 1 94 ? 6.330 12.559 -2.222 1.00 93.81 94 ALA A C 1
ATOM 731 O O . ALA A 1 94 ? 7.544 12.539 -2.408 1.00 93.81 94 ALA A O 1
ATOM 732 N N . ASP A 1 95 ? 5.687 13.658 -1.852 1.00 92.50 95 ASP A N 1
ATOM 733 C CA . ASP A 1 95 ? 6.286 14.962 -1.547 1.00 92.50 95 ASP A CA 1
ATOM 734 C C . ASP A 1 95 ? 7.449 14.908 -0.544 1.00 92.50 95 ASP A C 1
ATOM 736 O O . ASP A 1 95 ? 8.408 15.665 -0.676 1.00 92.50 95 ASP A O 1
ATOM 740 N N . ASN A 1 96 ? 7.412 13.982 0.414 1.00 90.19 96 ASN A N 1
ATOM 741 C CA . ASN A 1 96 ? 8.516 13.748 1.347 1.00 90.19 96 ASN A CA 1
ATOM 742 C C . ASN A 1 96 ? 9.682 12.920 0.769 1.00 90.19 96 ASN A C 1
ATOM 744 O O . ASN A 1 96 ? 10.632 12.645 1.487 1.00 90.19 96 ASN A O 1
ATOM 748 N N . GLY A 1 97 ? 9.602 12.440 -0.475 1.00 87.75 97 GLY A N 1
ATOM 749 C CA . GLY A 1 97 ? 10.654 11.664 -1.136 1.00 87.75 97 GLY A CA 1
ATOM 750 C C . GLY A 1 97 ? 10.892 10.241 -0.606 1.00 87.75 97 GLY A C 1
ATOM 751 O O . GLY A 1 97 ? 11.765 9.547 -1.124 1.00 87.75 97 GLY A O 1
ATOM 752 N N . ARG A 1 98 ? 10.145 9.773 0.405 1.00 89.31 98 ARG A N 1
ATOM 753 C CA . ARG A 1 98 ? 10.383 8.475 1.077 1.00 89.31 98 ARG A CA 1
ATOM 754 C C . ARG A 1 98 ? 9.526 7.330 0.541 1.00 89.31 98 ARG A C 1
ATOM 756 O O . ARG A 1 98 ? 9.835 6.171 0.808 1.00 89.31 98 ARG A O 1
ATOM 763 N N . TYR A 1 99 ? 8.485 7.650 -0.224 1.00 92.31 99 TYR A N 1
ATOM 764 C CA . TYR A 1 99 ? 7.530 6.685 -0.762 1.00 92.31 99 TYR A CA 1
ATOM 765 C C . TYR A 1 99 ? 7.556 6.731 -2.276 1.00 92.31 99 TYR A C 1
ATOM 767 O O . TYR A 1 99 ? 7.486 7.812 -2.866 1.00 92.31 99 TYR A O 1
ATOM 775 N N . THR A 1 100 ? 7.590 5.561 -2.906 1.00 91.19 100 THR A N 1
ATOM 776 C CA . THR A 1 100 ? 7.472 5.461 -4.361 1.00 91.19 100 THR A CA 1
ATOM 777 C C . THR A 1 100 ? 6.504 4.370 -4.772 1.00 91.19 100 THR A C 1
ATOM 779 O O . THR A 1 100 ? 6.426 3.318 -4.140 1.00 91.19 100 THR A O 1
ATOM 782 N N . VAL A 1 101 ? 5.785 4.631 -5.859 1.00 93.25 101 VAL A N 1
ATOM 783 C CA . VAL A 1 101 ? 4.998 3.638 -6.585 1.00 93.25 101 VAL A CA 1
ATOM 784 C C . VAL A 1 101 ? 5.443 3.669 -8.038 1.00 93.25 101 VAL A C 1
ATOM 786 O O . VAL A 1 101 ? 5.308 4.686 -8.719 1.00 93.25 101 VAL A O 1
ATOM 789 N N . LYS A 1 102 ? 5.989 2.555 -8.517 1.00 89.94 102 LYS A N 1
ATOM 790 C CA . LYS A 1 102 ? 6.402 2.384 -9.910 1.00 89.94 102 LYS A CA 1
ATOM 791 C C . LYS A 1 102 ? 5.440 1.474 -10.637 1.00 89.94 102 LYS A C 1
ATOM 793 O O . LYS A 1 102 ? 5.058 0.430 -10.122 1.00 89.94 102 LYS A O 1
ATOM 798 N N . VAL A 1 103 ? 5.087 1.874 -11.848 1.00 91.12 103 VAL A N 1
ATOM 799 C CA . VAL A 1 103 ? 4.214 1.130 -12.750 1.00 91.12 103 VAL A C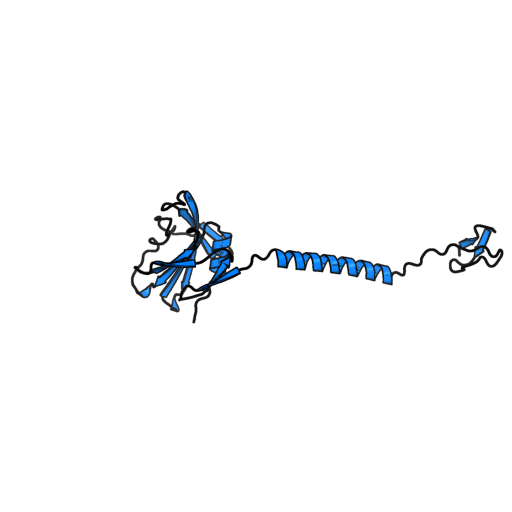A 1
ATOM 800 C C . VAL A 1 103 ? 5.033 0.696 -13.953 1.00 91.12 103 VAL A C 1
ATOM 802 O O . VAL A 1 103 ? 5.344 1.525 -14.805 1.00 91.12 103 VAL A O 1
ATOM 805 N N . PHE A 1 104 ? 5.365 -0.587 -14.030 1.00 87.12 104 PHE A N 1
ATOM 806 C CA . PHE A 1 104 ? 6.099 -1.191 -15.138 1.00 87.12 104 PHE A CA 1
ATOM 807 C C . PHE A 1 104 ? 5.137 -1.740 -16.189 1.00 87.12 104 PHE A C 1
ATOM 809 O O . PHE A 1 104 ? 4.163 -2.415 -15.851 1.00 87.12 104 PHE A O 1
ATOM 816 N N . ASN A 1 105 ? 5.437 -1.492 -17.468 1.00 86.50 105 ASN A N 1
ATOM 817 C CA . ASN A 1 105 ? 4.779 -2.163 -18.587 1.00 86.50 105 ASN A CA 1
ATOM 818 C C . ASN A 1 105 ? 5.701 -3.248 -19.153 1.00 86.50 105 ASN A C 1
ATOM 820 O O . ASN A 1 105 ? 6.633 -2.969 -19.908 1.00 86.50 105 ASN A O 1
ATOM 824 N N . LEU A 1 106 ? 5.404 -4.499 -18.814 1.00 82.31 106 LEU A N 1
ATOM 825 C CA . LEU A 1 106 ? 6.208 -5.663 -19.182 1.00 82.31 106 LEU A CA 1
ATOM 826 C C . LEU A 1 106 ? 6.119 -5.996 -20.681 1.00 82.31 106 LEU A C 1
ATOM 828 O O . LEU A 1 106 ? 6.945 -6.739 -21.200 1.00 82.31 106 LEU A O 1
ATOM 832 N N . SER A 1 107 ? 5.167 -5.404 -21.411 1.00 80.62 107 SER A N 1
ATOM 833 C CA . SER A 1 107 ? 5.070 -5.571 -22.869 1.00 80.62 107 SER A CA 1
ATOM 834 C C . SER A 1 107 ? 6.179 -4.838 -23.629 1.00 80.62 107 SER A C 1
ATOM 836 O O . SER A 1 107 ? 6.396 -5.111 -24.807 1.00 80.62 107 SER A O 1
ATOM 838 N N . GLN A 1 108 ? 6.854 -3.870 -22.998 1.00 72.12 108 GLN A N 1
ATOM 839 C CA . GLN A 1 108 ? 7.837 -3.010 -23.665 1.00 72.12 108 GLN A CA 1
ATOM 840 C C . GLN A 1 108 ? 9.266 -3.590 -23.662 1.00 72.12 108 GLN A C 1
ATOM 842 O O . GLN A 1 108 ? 10.137 -3.052 -24.342 1.00 72.12 108 GLN A O 1
ATOM 847 N N . GLY A 1 109 ? 9.508 -4.717 -22.978 1.00 61.28 109 GLY A N 1
ATOM 848 C CA . GLY A 1 109 ? 10.801 -5.404 -22.962 1.00 61.28 109 GLY A CA 1
ATOM 849 C C . GLY A 1 109 ? 11.003 -6.320 -21.749 1.00 61.28 109 GLY A C 1
ATOM 850 O O . GLY A 1 109 ? 10.247 -6.277 -20.783 1.00 61.28 109 GLY A O 1
ATOM 851 N N . ASN A 1 110 ? 12.055 -7.147 -21.798 1.00 53.50 110 ASN A N 1
ATOM 852 C CA . ASN A 1 110 ? 12.497 -7.964 -20.662 1.00 53.50 110 ASN A CA 1
ATOM 853 C C . ASN A 1 110 ? 13.216 -7.066 -19.653 1.00 53.50 110 ASN A C 1
ATOM 855 O O . ASN A 1 110 ? 14.428 -6.858 -19.747 1.00 53.50 110 ASN A O 1
ATOM 859 N N . TYR A 1 111 ? 12.469 -6.492 -18.719 1.00 57.56 111 TYR A N 1
ATOM 860 C CA . TYR A 1 111 ? 13.055 -5.665 -17.676 1.00 57.56 111 TYR A CA 1
ATOM 861 C C . TYR A 1 111 ? 13.418 -6.533 -16.484 1.00 57.56 111 TYR A C 1
ATOM 863 O O . TYR A 1 111 ? 12.586 -7.227 -15.905 1.00 57.56 111 TYR A O 1
ATOM 871 N N . TYR A 1 112 ? 14.701 -6.506 -16.142 1.00 50.78 112 TYR A N 1
ATOM 872 C CA . TYR A 1 112 ? 15.183 -7.123 -14.923 1.00 50.78 112 TYR A CA 1
ATOM 873 C C . TYR A 1 112 ? 14.560 -6.389 -13.734 1.00 50.78 112 TYR A C 1
ATOM 875 O O . TYR A 1 112 ? 14.639 -5.161 -13.665 1.00 50.78 112 TYR A O 1
ATOM 883 N N . TYR A 1 113 ? 14.047 -7.162 -12.773 1.00 49.25 113 TYR A N 1
ATOM 884 C CA . TYR A 1 113 ? 13.602 -6.783 -11.417 1.00 49.25 113 TYR A CA 1
ATOM 885 C C . TYR A 1 113 ? 14.589 -5.882 -10.626 1.00 49.25 113 TYR A C 1
ATOM 887 O O . TYR A 1 113 ? 14.330 -5.501 -9.488 1.00 49.25 113 TYR A O 1
ATOM 895 N N . ASN A 1 114 ? 15.736 -5.550 -11.222 1.00 45.78 114 ASN A N 1
ATOM 896 C CA . ASN A 1 114 ? 16.900 -4.897 -10.639 1.00 45.78 114 ASN A CA 1
ATOM 897 C C . ASN A 1 114 ? 16.902 -3.364 -10.776 1.00 45.78 114 ASN A C 1
ATOM 899 O O . ASN A 1 114 ? 17.732 -2.709 -10.153 1.00 45.78 114 ASN A O 1
ATOM 903 N N . TYR A 1 115 ? 15.995 -2.769 -11.556 1.00 45.09 115 TYR A N 1
ATOM 904 C CA . TYR A 1 115 ? 15.895 -1.310 -11.707 1.00 45.09 115 TYR A CA 1
ATOM 905 C C . TYR A 1 115 ? 14.641 -0.792 -11.014 1.00 45.09 115 TYR A C 1
ATOM 907 O O . TYR A 1 115 ? 13.611 -0.609 -11.655 1.00 45.09 115 TYR A O 1
ATOM 915 N N . GLY A 1 116 ? 14.698 -0.592 -9.696 1.00 46.41 116 GLY A N 1
ATOM 916 C CA . GLY A 1 116 ? 13.440 -0.509 -8.953 1.00 46.41 116 GLY A CA 1
ATOM 917 C C . GLY A 1 116 ? 13.358 0.401 -7.749 1.00 46.41 116 GLY A C 1
ATOM 918 O O . GLY A 1 116 ? 12.277 0.909 -7.495 1.00 46.41 116 GLY A O 1
ATOM 919 N N . LEU A 1 117 ? 14.430 0.733 -7.042 1.00 51.75 117 LEU A N 1
ATOM 920 C CA . LEU A 1 117 ? 14.284 1.577 -5.853 1.00 51.75 117 LEU A CA 1
ATOM 921 C C . LEU A 1 117 ? 14.875 2.938 -6.193 1.00 51.75 117 LEU A C 1
ATOM 923 O O . LEU A 1 117 ? 16.073 3.021 -6.437 1.00 51.75 117 LEU A O 1
ATOM 927 N N . SER A 1 118 ? 14.064 4.003 -6.218 1.00 51.84 118 SER A N 1
ATOM 928 C CA . SER A 1 118 ? 14.589 5.368 -6.437 1.00 51.84 118 SER A CA 1
ATOM 929 C C . SER A 1 118 ? 15.679 5.738 -5.418 1.00 51.84 118 SER A C 1
ATOM 931 O O . SER A 1 118 ? 16.478 6.640 -5.646 1.00 51.84 118 SER A O 1
ATOM 933 N N . LEU A 1 119 ? 15.740 4.977 -4.320 1.00 49.19 119 LEU A N 1
ATOM 934 C CA . LEU A 1 119 ? 16.699 5.125 -3.250 1.00 49.19 119 LEU A CA 1
ATOM 935 C C . LEU A 1 119 ? 17.586 3.896 -3.027 1.00 49.19 119 LEU A C 1
ATOM 937 O O . LEU A 1 119 ? 18.410 4.001 -2.146 1.00 49.19 119 LEU A O 1
ATOM 941 N N . ALA A 1 120 ? 17.472 2.758 -3.730 1.00 45.31 120 ALA A N 1
ATOM 942 C CA . ALA A 1 120 ? 18.246 1.533 -3.426 1.00 45.31 120 ALA A CA 1
ATOM 943 C C . ALA A 1 120 ? 18.636 0.695 -4.678 1.00 45.31 120 ALA A C 1
ATOM 945 O O . ALA A 1 120 ? 17.920 -0.187 -5.131 1.00 45.31 120 ALA A O 1
ATOM 946 N N . ASN A 1 121 ? 19.823 0.916 -5.232 1.00 50.38 121 ASN A N 1
ATOM 947 C CA . ASN A 1 121 ? 20.366 0.222 -6.414 1.00 50.38 121 ASN A CA 1
ATOM 948 C C . ASN A 1 121 ? 20.689 -1.283 -6.248 1.00 50.38 121 ASN A C 1
ATOM 950 O O . ASN A 1 121 ? 21.410 -1.836 -7.075 1.00 50.38 121 ASN A O 1
ATOM 954 N N . ASN A 1 122 ? 20.221 -1.957 -5.196 1.00 48.88 122 ASN A N 1
ATOM 955 C CA . ASN A 1 122 ? 20.507 -3.383 -5.026 1.00 48.88 122 ASN A CA 1
ATOM 956 C C . ASN A 1 122 ? 19.389 -4.234 -5.627 1.00 48.88 122 ASN A C 1
ATOM 958 O O . ASN A 1 122 ? 18.212 -3.905 -5.479 1.00 48.88 122 ASN A O 1
ATOM 962 N N . GLU A 1 123 ? 19.785 -5.338 -6.268 1.00 54.03 123 GLU A N 1
ATOM 963 C CA . GLU A 1 123 ? 18.879 -6.387 -6.735 1.00 54.03 123 GLU A CA 1
ATOM 964 C C . GLU A 1 123 ? 17.877 -6.717 -5.625 1.00 54.03 123 GLU A C 1
ATOM 966 O O . GLU A 1 123 ? 18.264 -6.976 -4.477 1.00 54.03 123 GLU A O 1
ATOM 971 N N . ILE A 1 124 ? 16.582 -6.674 -5.948 1.00 57.78 124 ILE A N 1
ATOM 972 C CA . ILE A 1 124 ? 15.562 -7.180 -5.032 1.00 57.78 124 ILE A CA 1
ATOM 973 C C . ILE A 1 124 ? 15.945 -8.633 -4.757 1.00 57.78 124 ILE A C 1
ATOM 975 O O . ILE A 1 124 ? 16.142 -9.411 -5.693 1.00 57.78 124 ILE A O 1
ATOM 979 N N . LYS A 1 125 ? 16.111 -8.989 -3.477 1.00 60.69 125 LYS A N 1
ATOM 980 C CA . LYS A 1 125 ? 16.465 -10.359 -3.091 1.00 60.69 125 LYS A CA 1
ATOM 981 C C . LYS A 1 125 ? 15.540 -11.331 -3.818 1.00 60.69 125 LYS A C 1
ATOM 983 O O . LYS A 1 125 ? 14.330 -11.131 -3.837 1.00 60.69 125 LYS A O 1
ATOM 988 N N . THR A 1 126 ? 16.104 -12.414 -4.350 1.00 62.50 126 THR A N 1
ATOM 989 C CA . THR A 1 126 ? 15.357 -13.441 -5.101 1.00 62.50 126 THR A CA 1
ATOM 990 C C . THR A 1 126 ? 14.195 -14.037 -4.298 1.00 62.50 126 THR A C 1
ATOM 992 O O . THR A 1 126 ? 13.253 -14.573 -4.871 1.00 62.50 126 THR A O 1
ATOM 995 N N . TYR A 1 127 ? 14.248 -13.918 -2.969 1.00 70.44 127 TYR A N 1
ATOM 996 C CA . TYR A 1 127 ? 13.227 -14.390 -2.047 1.00 70.44 127 TYR A CA 1
ATOM 997 C C . TYR A 1 127 ? 12.720 -13.244 -1.163 1.00 70.44 127 TYR A C 1
ATOM 999 O O . TYR A 1 127 ? 13.524 -12.399 -0.743 1.00 70.44 127 TYR A O 1
ATOM 1007 N N . PRO A 1 128 ? 11.414 -13.225 -0.842 1.00 81.94 128 PRO A N 1
ATOM 1008 C CA . PRO A 1 128 ? 10.856 -12.260 0.094 1.00 81.94 128 PRO A CA 1
ATOM 1009 C C . PRO A 1 128 ? 11.496 -12.419 1.475 1.00 81.94 128 PRO A C 1
ATOM 1011 O O . PRO A 1 128 ? 11.868 -13.513 1.899 1.00 81.94 128 PRO A O 1
ATOM 1014 N N . SER A 1 129 ? 11.637 -11.299 2.178 1.00 86.06 129 SER A N 1
ATOM 1015 C CA . SER A 1 129 ? 12.134 -11.257 3.556 1.00 86.06 129 SER A CA 1
ATOM 1016 C C . SER A 1 129 ? 11.067 -11.707 4.555 1.00 86.06 129 SER A C 1
ATOM 1018 O O . SER A 1 129 ? 11.401 -12.303 5.577 1.00 86.06 129 SER A O 1
ATOM 1020 N N . SER A 1 130 ? 9.793 -11.454 4.252 1.00 90.75 130 SER A N 1
ATOM 1021 C CA . SER A 1 130 ? 8.643 -11.893 5.043 1.00 90.75 130 SER A CA 1
ATOM 1022 C C . SER A 1 130 ? 7.367 -11.934 4.194 1.00 90.75 130 SER A C 1
ATOM 1024 O O . SER A 1 130 ? 7.341 -11.467 3.053 1.00 90.75 130 SER A O 1
ATOM 1026 N N . VAL A 1 131 ? 6.306 -12.519 4.753 1.00 93.81 131 VAL A N 1
ATOM 1027 C CA . VAL A 1 131 ? 4.949 -12.490 4.192 1.00 93.81 131 VAL A CA 1
ATOM 1028 C C . VAL A 1 131 ? 4.012 -11.977 5.274 1.00 93.81 131 VAL A C 1
ATOM 1030 O O . VAL A 1 131 ? 3.992 -12.540 6.369 1.00 93.81 131 VAL A O 1
ATOM 1033 N N . ILE A 1 132 ? 3.274 -10.907 4.988 1.00 93.38 132 ILE A N 1
ATOM 1034 C CA . ILE A 1 132 ? 2.369 -10.244 5.938 1.00 93.38 132 ILE A CA 1
ATOM 1035 C C . ILE A 1 132 ? 1.065 -9.957 5.204 1.00 93.38 132 ILE A C 1
ATOM 1037 O O . ILE A 1 132 ? 1.092 -9.357 4.137 1.00 93.38 132 ILE A O 1
ATOM 1041 N N . ASP A 1 133 ? -0.062 -10.430 5.737 1.00 92.56 133 ASP A N 1
ATOM 1042 C CA . ASP A 1 133 ? -1.390 -10.290 5.119 1.00 92.56 133 ASP A CA 1
ATOM 1043 C C . ASP A 1 133 ? -1.425 -10.678 3.630 1.00 92.56 133 ASP A C 1
ATOM 1045 O O . ASP A 1 133 ? -2.010 -9.990 2.801 1.00 92.5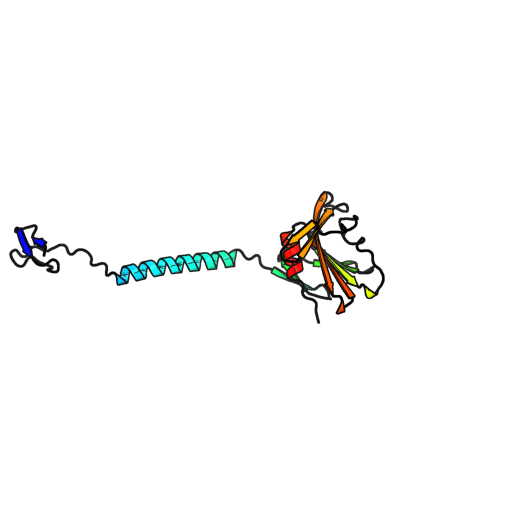6 133 ASP A O 1
ATOM 1049 N N . ASN A 1 134 ? -0.768 -11.793 3.285 1.00 91.75 134 ASN A N 1
ATOM 1050 C CA . ASN A 1 134 ? -0.569 -12.292 1.915 1.00 91.75 134 ASN A CA 1
ATOM 1051 C C . ASN A 1 134 ? 0.239 -11.373 0.978 1.00 91.75 134 ASN A C 1
ATOM 1053 O O . ASN A 1 134 ? 0.380 -11.685 -0.204 1.00 91.75 134 ASN A O 1
ATOM 1057 N N . VAL A 1 135 ? 0.830 -10.296 1.492 1.00 93.50 135 VAL A N 1
ATOM 1058 C CA . VAL A 1 135 ? 1.775 -9.448 0.765 1.00 93.50 135 VAL A CA 1
ATOM 1059 C C . VAL A 1 135 ? 3.188 -9.987 0.974 1.00 93.50 135 VAL A C 1
ATOM 1061 O O . VAL A 1 135 ? 3.649 -10.155 2.106 1.00 93.50 135 VAL A O 1
ATOM 1064 N N . LEU A 1 136 ? 3.888 -10.268 -0.126 1.00 91.75 136 LEU A N 1
ATOM 1065 C CA . LEU A 1 136 ? 5.312 -10.599 -0.103 1.00 91.75 136 LEU A CA 1
ATOM 1066 C C . LEU A 1 136 ? 6.117 -9.316 0.119 1.00 91.75 136 LEU A C 1
ATOM 1068 O O . LEU A 1 136 ? 6.045 -8.396 -0.696 1.00 91.75 136 LEU A O 1
ATOM 1072 N N . ILE A 1 137 ? 6.893 -9.270 1.201 1.00 92.19 137 ILE A N 1
ATOM 1073 C 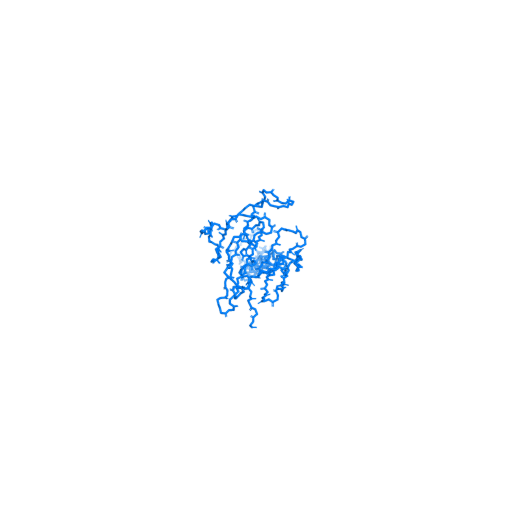CA . ILE A 1 137 ? 7.687 -8.099 1.574 1.00 92.19 137 ILE A CA 1
ATOM 1074 C C . ILE A 1 137 ? 9.164 -8.375 1.333 1.00 92.19 137 ILE A C 1
ATOM 1076 O O . ILE A 1 137 ? 9.723 -9.365 1.813 1.00 92.19 137 ILE A O 1
ATOM 1080 N N . TYR A 1 138 ? 9.819 -7.468 0.617 1.00 88.94 138 TYR A N 1
ATOM 1081 C CA . TYR A 1 138 ? 11.259 -7.483 0.398 1.00 88.94 138 TYR A CA 1
ATOM 1082 C C . TYR A 1 138 ? 11.897 -6.313 1.140 1.00 88.94 138 TYR A C 1
ATOM 1084 O O . TYR A 1 138 ? 11.471 -5.168 0.997 1.00 88.94 138 TYR A O 1
ATOM 1092 N N . ASN A 1 139 ? 12.946 -6.604 1.908 1.00 86.25 139 ASN A N 1
ATOM 1093 C CA . ASN A 1 139 ? 13.665 -5.594 2.673 1.00 86.25 139 ASN A CA 1
ATOM 1094 C C . ASN A 1 139 ? 14.912 -5.160 1.910 1.00 86.25 139 ASN A C 1
ATOM 1096 O O . ASN A 1 139 ? 15.694 -5.989 1.432 1.00 86.25 139 ASN A O 1
ATOM 1100 N N . SER A 1 140 ? 15.127 -3.856 1.874 1.00 83.12 140 SER A N 1
ATOM 1101 C CA . SER A 1 140 ? 16.309 -3.212 1.330 1.00 83.12 140 SER A CA 1
ATOM 1102 C C . SER A 1 140 ? 16.722 -2.045 2.229 1.00 83.12 140 SER A C 1
ATOM 1104 O O . SER A 1 140 ? 16.142 -1.796 3.288 1.00 83.12 140 SER A O 1
ATOM 1106 N N . THR A 1 141 ? 17.757 -1.334 1.812 1.00 83.06 141 THR A N 1
ATOM 1107 C CA . THR A 1 141 ? 18.262 -0.145 2.489 1.00 83.06 141 THR A CA 1
ATOM 1108 C C . THR A 1 141 ? 18.550 0.902 1.439 1.00 83.06 141 THR A C 1
ATOM 1110 O O . THR A 1 141 ? 19.171 0.596 0.419 1.00 83.06 141 THR A O 1
ATOM 1113 N N . ALA A 1 142 ? 18.108 2.129 1.687 1.00 82.12 142 ALA A N 1
ATOM 1114 C CA . ALA A 1 142 ? 18.405 3.238 0.806 1.00 82.12 142 ALA A CA 1
ATOM 1115 C C . ALA A 1 142 ? 19.935 3.420 0.660 1.00 82.12 142 ALA A C 1
ATOM 1117 O O . ALA A 1 142 ? 20.665 3.460 1.645 1.00 82.12 142 ALA A O 1
ATOM 1118 N N . ASN A 1 143 ? 20.437 3.499 -0.567 1.00 75.62 143 ASN A N 1
ATOM 1119 C CA . ASN A 1 143 ? 21.829 3.699 -0.955 1.00 75.62 143 ASN A CA 1
ATOM 1120 C C . ASN A 1 143 ? 22.035 4.876 -1.938 1.00 75.62 143 ASN A C 1
ATOM 1122 O O . ASN A 1 143 ? 23.165 5.110 -2.362 1.00 75.62 143 ASN A O 1
ATOM 1126 N N . VAL A 1 144 ? 20.979 5.634 -2.265 1.00 71.44 144 VAL A N 1
ATOM 1127 C CA . VAL A 1 144 ? 21.036 6.888 -3.041 1.00 71.44 144 VAL A CA 1
ATOM 1128 C C . VAL A 1 144 ? 20.213 7.978 -2.342 1.00 71.44 144 VAL A C 1
ATOM 1130 O O 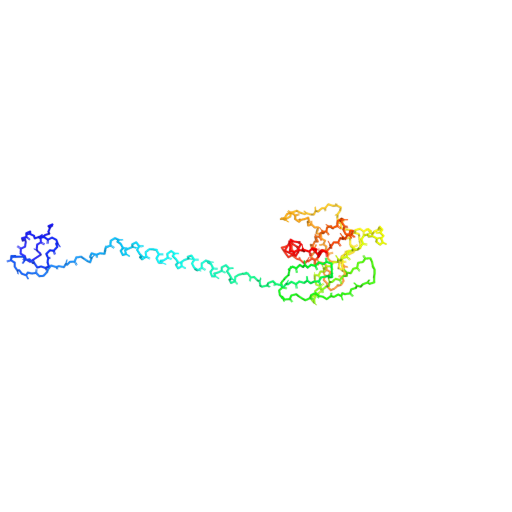. VAL A 1 144 ? 19.212 7.683 -1.694 1.00 71.44 144 VAL A O 1
ATOM 1133 N N . GLY A 1 145 ? 20.616 9.241 -2.508 1.00 75.31 145 GLY A N 1
ATOM 1134 C CA . GLY A 1 145 ? 19.846 10.413 -2.080 1.00 75.31 145 GLY A CA 1
ATOM 1135 C C . GLY A 1 145 ? 20.065 10.816 -0.620 1.00 75.31 145 GLY A C 1
ATOM 1136 O O . GLY A 1 145 ? 21.058 10.450 0.000 1.00 75.31 145 GLY A O 1
ATOM 1137 N N . GLU A 1 146 ? 19.141 11.608 -0.081 1.00 81.62 146 GLU A N 1
ATOM 1138 C CA . GLU A 1 146 ? 19.212 12.139 1.291 1.00 81.62 146 GLU A CA 1
ATOM 1139 C C . GLU A 1 146 ? 18.996 11.057 2.362 1.00 81.62 146 GLU A C 1
ATOM 1141 O O . GLU A 1 146 ? 19.511 11.157 3.470 1.00 81.62 146 GLU A O 1
ATOM 1146 N N . TYR A 1 147 ? 18.292 9.981 2.012 1.00 85.00 147 TYR A N 1
ATOM 1147 C CA . TYR A 1 147 ? 17.850 8.956 2.958 1.00 85.00 147 TYR A CA 1
ATOM 1148 C C . TYR A 1 147 ? 18.751 7.718 3.015 1.00 85.00 147 TYR A C 1
ATOM 1150 O O . TYR A 1 147 ? 18.305 6.646 3.421 1.00 85.00 147 TYR A O 1
ATOM 1158 N N . VAL A 1 148 ? 20.004 7.824 2.571 1.00 85.25 148 VAL A N 1
ATOM 1159 C CA . VAL A 1 148 ? 20.954 6.702 2.583 1.00 85.25 148 VAL A CA 1
ATOM 1160 C C . VAL A 1 148 ? 21.069 6.097 3.988 1.00 85.25 148 VAL A C 1
ATOM 1162 O O . VAL A 1 148 ? 21.264 6.804 4.970 1.00 85.25 148 VAL A O 1
ATOM 1165 N N . GLY A 1 149 ? 20.982 4.769 4.074 1.00 83.94 149 GLY A N 1
ATOM 1166 C CA . GLY A 1 149 ? 21.033 3.997 5.315 1.00 83.94 149 GLY A CA 1
ATOM 1167 C C . GLY A 1 149 ? 19.664 3.687 5.922 1.00 83.94 149 GLY A C 1
ATOM 1168 O O . GLY A 1 149 ? 19.573 2.809 6.778 1.00 83.94 149 GLY A O 1
ATOM 1169 N N . GLU A 1 150 ? 18.593 4.341 5.471 1.00 88.19 150 GLU A N 1
ATOM 1170 C CA . GLU A 1 150 ? 17.251 4.060 5.977 1.00 88.19 150 GLU A CA 1
ATOM 1171 C C . GLU A 1 150 ? 16.679 2.735 5.440 1.00 88.19 150 GLU A C 1
ATOM 1173 O O . GLU A 1 150 ? 16.924 2.375 4.280 1.00 88.19 150 GLU A O 1
ATOM 1178 N N . PRO A 1 151 ? 15.867 2.017 6.240 1.00 88.62 151 PRO A N 1
ATOM 1179 C CA . PRO A 1 151 ? 15.175 0.819 5.781 1.00 88.62 151 PRO A CA 1
ATOM 1180 C C . PRO A 1 151 ? 14.195 1.142 4.650 1.00 88.62 151 PRO A C 1
ATOM 1182 O O . PRO A 1 151 ? 13.583 2.211 4.609 1.00 88.62 151 PRO A O 1
ATOM 1185 N N . ARG A 1 152 ? 14.056 0.208 3.709 1.00 88.19 152 ARG A N 1
ATOM 1186 C CA . ARG A 1 152 ? 13.071 0.274 2.628 1.00 88.19 152 ARG A CA 1
ATOM 1187 C C . ARG A 1 152 ? 12.365 -1.062 2.507 1.00 88.19 152 ARG A C 1
ATOM 1189 O O . ARG A 1 152 ? 13.019 -2.095 2.364 1.00 88.19 152 ARG A O 1
ATOM 1196 N N . PHE A 1 153 ? 11.045 -1.020 2.527 1.00 90.81 153 PHE A N 1
ATOM 1197 C CA . PHE A 1 153 ? 10.185 -2.183 2.392 1.00 90.81 153 PHE A CA 1
ATOM 1198 C C . PHE A 1 153 ? 9.454 -2.114 1.067 1.00 90.81 153 PHE A C 1
ATOM 1200 O O . PHE A 1 153 ? 9.046 -1.040 0.626 1.00 90.81 153 PHE A O 1
ATOM 1207 N N . ILE A 1 154 ? 9.390 -3.255 0.392 1.00 90.62 154 ILE A N 1
ATOM 1208 C CA . ILE A 1 154 ? 8.976 -3.333 -1.000 1.00 90.62 154 ILE A CA 1
ATOM 1209 C C . ILE A 1 154 ? 7.896 -4.393 -1.128 1.00 90.62 154 ILE A C 1
ATOM 1211 O O . ILE A 1 154 ? 8.100 -5.527 -0.691 1.00 90.62 154 ILE A O 1
ATOM 1215 N N . ALA A 1 155 ? 6.799 -4.039 -1.787 1.00 92.62 155 ALA A N 1
ATOM 1216 C CA . ALA A 1 155 ? 5.797 -4.982 -2.267 1.00 92.62 155 ALA A CA 1
ATOM 1217 C C . ALA A 1 155 ? 5.719 -4.931 -3.793 1.00 92.62 155 ALA A C 1
ATOM 1219 O O . ALA A 1 155 ? 5.902 -3.876 -4.407 1.00 92.62 155 ALA A O 1
ATOM 1220 N N . ILE A 1 156 ? 5.441 -6.087 -4.392 1.00 90.19 156 ILE A N 1
ATOM 1221 C CA . ILE A 1 156 ? 5.280 -6.256 -5.835 1.00 90.19 156 ILE A CA 1
ATOM 1222 C C . ILE A 1 156 ? 3.878 -6.804 -6.093 1.00 90.19 156 ILE A C 1
ATOM 1224 O O . ILE A 1 156 ? 3.464 -7.768 -5.451 1.00 90.19 156 ILE A O 1
ATOM 1228 N N . ILE A 1 157 ? 3.153 -6.181 -7.019 1.00 92.56 157 ILE A N 1
ATOM 1229 C CA . ILE A 1 157 ? 1.812 -6.594 -7.437 1.00 92.56 157 ILE A CA 1
ATOM 1230 C C . ILE A 1 157 ? 1.817 -6.772 -8.949 1.00 92.56 157 ILE A C 1
ATOM 1232 O O . ILE A 1 157 ? 1.985 -5.805 -9.692 1.00 92.56 157 ILE A O 1
ATOM 1236 N N . ASP A 1 158 ? 1.592 -7.998 -9.404 1.00 90.94 158 ASP A N 1
ATOM 1237 C CA . ASP A 1 158 ? 1.534 -8.324 -10.825 1.00 90.94 158 ASP A CA 1
ATOM 1238 C C . ASP A 1 158 ? 0.086 -8.340 -11.332 1.00 90.94 158 ASP A C 1
ATOM 1240 O O . ASP A 1 158 ? -0.827 -8.855 -10.683 1.00 90.94 158 ASP A O 1
ATOM 1244 N N . ASN A 1 159 ? -0.121 -7.812 -12.535 1.00 92.50 159 ASN A N 1
ATOM 1245 C CA . ASN A 1 159 ? -1.334 -7.990 -13.320 1.00 92.50 159 ASN A CA 1
ATOM 1246 C C . ASN A 1 159 ? -0.950 -8.584 -14.674 1.00 92.50 159 ASN A C 1
ATOM 1248 O O . ASN A 1 159 ? -0.636 -7.870 -15.631 1.00 92.50 159 ASN A O 1
ATOM 1252 N N . ASN A 1 160 ? -0.975 -9.915 -14.721 1.00 88.81 160 ASN A N 1
ATOM 1253 C CA . ASN A 1 160 ? -0.581 -10.697 -15.889 1.00 88.81 160 ASN A CA 1
ATOM 1254 C C . ASN A 1 160 ? -1.489 -10.435 -17.098 1.00 88.81 160 ASN A C 1
ATOM 1256 O O . ASN A 1 160 ? -0.999 -10.399 -18.221 1.00 88.81 160 ASN A O 1
ATOM 1260 N N . ASP A 1 161 ? -2.780 -10.173 -16.877 1.00 91.12 161 ASP A N 1
ATOM 1261 C CA . ASP A 1 161 ? -3.731 -9.903 -17.963 1.00 91.12 161 ASP A CA 1
ATOM 1262 C C . ASP A 1 161 ? -3.390 -8.607 -18.711 1.00 91.12 161 ASP A C 1
ATOM 1264 O O . ASP A 1 161 ? -3.604 -8.493 -19.918 1.00 91.12 161 ASP A O 1
ATOM 1268 N N . LYS A 1 162 ? -2.837 -7.621 -17.995 1.00 89.19 162 LYS A N 1
ATOM 1269 C CA . LYS A 1 162 ? -2.455 -6.313 -18.544 1.00 89.19 162 LYS A CA 1
ATOM 1270 C C . LYS A 1 162 ? -0.957 -6.168 -18.808 1.00 89.19 162 LYS A C 1
ATOM 1272 O O . LYS A 1 162 ? -0.541 -5.099 -19.252 1.00 89.19 162 LYS A O 1
ATOM 1277 N N . ASN A 1 163 ? -0.154 -7.205 -18.550 1.00 89.31 163 ASN A N 1
ATOM 1278 C CA . ASN A 1 163 ? 1.313 -7.143 -18.564 1.00 89.31 163 ASN A CA 1
ATOM 1279 C C . ASN A 1 163 ? 1.856 -5.966 -17.733 1.00 89.31 163 ASN A C 1
ATOM 1281 O O . ASN A 1 163 ? 2.756 -5.243 -18.169 1.00 89.31 163 ASN A O 1
ATOM 1285 N N . LEU A 1 164 ? 1.273 -5.737 -16.554 1.00 90.25 164 LEU A N 1
ATOM 1286 C CA . LEU A 1 164 ? 1.689 -4.678 -15.637 1.00 90.25 164 LEU A CA 1
ATOM 1287 C C . LEU A 1 164 ? 2.300 -5.272 -14.374 1.00 90.25 164 LEU A C 1
ATOM 1289 O O . LEU A 1 164 ? 1.814 -6.276 -13.862 1.00 90.25 164 LEU A O 1
ATOM 1293 N N . GLN A 1 165 ? 3.301 -4.586 -13.834 1.00 90.00 165 GLN A N 1
ATOM 1294 C CA . GLN A 1 165 ? 3.807 -4.830 -12.488 1.00 90.00 165 GLN A CA 1
ATOM 1295 C C . GLN A 1 165 ? 3.858 -3.511 -11.725 1.00 90.00 165 GLN A C 1
ATOM 1297 O O . GLN A 1 165 ? 4.300 -2.488 -12.252 1.00 90.00 165 GLN A O 1
ATOM 1302 N N . ILE A 1 166 ? 3.400 -3.536 -10.481 1.00 92.19 166 ILE A N 1
ATOM 1303 C CA . ILE A 1 166 ? 3.438 -2.402 -9.568 1.00 92.19 166 ILE A CA 1
ATOM 1304 C C . ILE A 1 166 ? 4.466 -2.700 -8.492 1.00 92.19 166 ILE A C 1
ATOM 1306 O O . ILE A 1 166 ? 4.401 -3.745 -7.851 1.00 92.19 166 ILE A O 1
ATOM 1310 N N . GLN A 1 167 ? 5.390 -1.773 -8.276 1.00 90.81 167 GLN A N 1
ATOM 1311 C CA . GLN A 1 167 ? 6.340 -1.836 -7.177 1.00 90.81 167 GLN A CA 1
ATOM 1312 C C . GLN A 1 167 ? 6.055 -0.693 -6.209 1.00 90.81 167 GLN A C 1
ATOM 1314 O O . GLN A 1 167 ? 6.113 0.476 -6.588 1.00 90.81 167 GLN A O 1
ATOM 1319 N N . ILE A 1 168 ? 5.755 -1.038 -4.963 1.00 92.75 168 ILE A N 1
ATOM 1320 C CA . ILE A 1 168 ? 5.502 -0.097 -3.872 1.00 92.75 168 ILE A CA 1
ATOM 1321 C C . ILE A 1 168 ? 6.720 -0.117 -2.962 1.00 92.75 168 ILE A C 1
ATOM 1323 O O . ILE A 1 168 ? 7.178 -1.197 -2.600 1.00 92.75 168 ILE A O 1
ATOM 1327 N N . VAL A 1 169 ? 7.236 1.054 -2.595 1.00 91.00 169 VAL A N 1
ATOM 1328 C CA . VAL A 1 169 ? 8.382 1.195 -1.690 1.00 91.00 169 VAL A CA 1
ATOM 1329 C C . VAL A 1 169 ? 8.059 2.224 -0.620 1.00 91.00 169 VAL A C 1
ATOM 1331 O O . VAL A 1 169 ? 7.745 3.368 -0.956 1.00 91.00 169 VAL A O 1
ATOM 1334 N N . THR A 1 170 ? 8.176 1.840 0.648 1.00 92.94 170 THR A N 1
ATOM 1335 C CA . THR A 1 170 ? 7.900 2.702 1.812 1.00 92.94 170 THR A CA 1
ATOM 1336 C C . THR A 1 170 ? 8.991 2.534 2.884 1.00 92.94 170 THR A C 1
ATOM 1338 O O . THR A 1 170 ? 9.789 1.588 2.808 1.00 92.94 170 THR A O 1
ATOM 1341 N N . PRO A 1 171 ? 9.091 3.455 3.862 1.00 92.06 171 PRO A N 1
ATOM 1342 C CA . PRO A 1 171 ? 10.032 3.321 4.974 1.00 92.06 171 PRO A CA 1
ATOM 1343 C C . PRO A 1 171 ? 9.565 2.336 6.055 1.00 92.06 171 PRO A C 1
ATOM 1345 O O . PRO A 1 171 ? 10.426 1.774 6.722 1.00 92.06 171 PRO A O 1
ATOM 1348 N N . GLU A 1 172 ? 8.255 2.089 6.188 1.00 94.06 172 GLU A N 1
ATOM 1349 C CA . GLU A 1 172 ? 7.666 1.182 7.189 1.00 94.06 172 GLU A CA 1
ATOM 1350 C C . GLU A 1 172 ? 6.900 0.017 6.543 1.00 94.06 172 GLU A C 1
ATOM 1352 O O . GLU A 1 172 ? 6.283 0.173 5.484 1.00 94.06 172 GLU A O 1
ATOM 1357 N N . VAL A 1 173 ? 6.919 -1.153 7.188 1.00 94.25 173 VAL A N 1
ATOM 1358 C CA . VAL A 1 173 ? 6.294 -2.388 6.679 1.00 94.25 173 VAL A CA 1
ATOM 1359 C C . VAL A 1 173 ? 4.775 -2.264 6.630 1.00 94.25 173 VAL A C 1
ATOM 1361 O O . VAL A 1 173 ? 4.151 -2.657 5.644 1.00 94.25 173 VAL A O 1
ATOM 1364 N N . GLU A 1 174 ? 4.177 -1.716 7.685 1.00 94.31 174 GLU A N 1
ATOM 1365 C CA . GLU A 1 174 ? 2.732 -1.560 7.838 1.00 94.31 174 GLU A CA 1
ATOM 1366 C C . GLU A 1 174 ? 2.154 -0.710 6.700 1.00 94.31 174 GLU A C 1
ATOM 1368 O O . GLU A 1 174 ? 1.137 -1.064 6.103 1.00 94.31 174 GLU A O 1
ATOM 1373 N N . GLU A 1 175 ? 2.857 0.360 6.329 1.00 94.12 175 GLU A N 1
ATOM 1374 C CA . GLU A 1 175 ? 2.489 1.236 5.217 1.00 94.12 175 GLU A CA 1
ATOM 1375 C C . GLU A 1 175 ? 2.641 0.531 3.864 1.00 94.12 175 GLU A C 1
ATOM 1377 O O . GLU A 1 175 ? 1.786 0.697 2.991 1.00 94.12 175 GLU A O 1
ATOM 1382 N N . THR A 1 176 ? 3.686 -0.294 3.683 1.00 94.88 176 THR A N 1
ATOM 1383 C CA . THR A 1 176 ? 3.838 -1.109 2.465 1.00 94.88 176 THR A CA 1
ATOM 1384 C C . THR A 1 176 ? 2.626 -2.020 2.292 1.00 94.88 176 THR A C 1
ATOM 1386 O O . THR A 1 176 ? 2.034 -2.070 1.213 1.00 94.88 176 THR A O 1
ATOM 1389 N N . VAL A 1 177 ? 2.248 -2.732 3.359 1.00 96.00 177 VAL A N 1
ATOM 1390 C CA . VAL A 1 177 ? 1.127 -3.679 3.366 1.00 96.00 177 VAL A CA 1
ATOM 1391 C C . VAL A 1 177 ? -0.195 -2.949 3.132 1.00 96.00 177 VAL A C 1
ATOM 1393 O O . VAL A 1 177 ? -0.997 -3.390 2.310 1.00 96.00 177 VAL A O 1
ATOM 1396 N N . GLN A 1 178 ? -0.414 -1.805 3.785 1.00 94.75 178 GLN A N 1
ATOM 1397 C CA . GLN A 1 178 ? -1.619 -0.993 3.610 1.00 94.75 178 GLN A CA 1
ATOM 1398 C C . GLN A 1 178 ? -1.785 -0.507 2.163 1.00 94.75 178 GLN A C 1
ATOM 1400 O O . GLN A 1 178 ? -2.870 -0.637 1.582 1.00 94.75 178 GLN A O 1
ATOM 1405 N N . ILE A 1 179 ? -0.725 0.042 1.563 1.00 96.19 179 ILE A N 1
ATOM 1406 C CA . ILE A 1 179 ? -0.764 0.504 0.171 1.00 96.19 179 ILE A CA 1
ATOM 1407 C C . ILE A 1 179 ? -0.972 -0.689 -0.769 1.00 96.19 179 ILE A C 1
ATOM 1409 O O . ILE A 1 179 ? -1.803 -0.612 -1.673 1.00 96.19 179 ILE A O 1
ATOM 1413 N N . ALA A 1 180 ? -0.279 -1.808 -0.539 1.00 96.94 180 ALA A N 1
ATOM 1414 C CA . ALA A 1 180 ? -0.385 -2.983 -1.395 1.00 96.94 180 ALA A CA 1
ATOM 1415 C C . ALA A 1 180 ? -1.787 -3.607 -1.375 1.00 96.94 180 ALA A C 1
ATOM 1417 O O . ALA A 1 180 ? -2.374 -3.837 -2.430 1.00 96.94 180 ALA A O 1
ATOM 1418 N N . ASN A 1 181 ? -2.362 -3.808 -0.188 1.00 96.25 181 ASN A N 1
ATOM 1419 C CA . ASN A 1 181 ? -3.692 -4.400 -0.028 1.00 96.25 181 ASN A CA 1
ATOM 1420 C C . ASN A 1 181 ? -4.827 -3.495 -0.518 1.00 96.25 181 ASN A C 1
ATOM 1422 O O . ASN A 1 181 ? -5.908 -3.981 -0.848 1.00 96.25 181 ASN A O 1
ATOM 1426 N N . SER A 1 182 ? -4.604 -2.182 -0.562 1.00 96.69 182 SER A N 1
ATOM 1427 C CA . SER A 1 182 ? -5.587 -1.234 -1.088 1.00 96.69 182 SER A CA 1
ATOM 1428 C C . SER A 1 182 ? -5.457 -0.986 -2.591 1.00 96.69 182 SER A C 1
ATOM 1430 O O . SER A 1 182 ? -6.303 -0.287 -3.152 1.00 96.69 182 SER A O 1
ATOM 1432 N N . PHE A 1 183 ? -4.437 -1.541 -3.255 1.00 97.44 183 PHE A N 1
ATOM 1433 C CA . PHE A 1 183 ? -4.228 -1.316 -4.679 1.00 97.44 183 PHE A CA 1
ATOM 1434 C C . PHE A 1 183 ? -5.318 -1.998 -5.515 1.00 97.44 183 PHE A C 1
ATOM 1436 O O . PHE A 1 183 ? -5.551 -3.202 -5.425 1.00 97.44 183 PHE A O 1
ATOM 1443 N N . GLN A 1 184 ? -5.962 -1.226 -6.383 1.00 96.81 184 GLN A N 1
ATOM 1444 C CA . GLN A 1 184 ? -6.993 -1.691 -7.303 1.00 96.81 184 GLN A CA 1
ATOM 1445 C C . GLN A 1 184 ? -6.635 -1.270 -8.725 1.00 96.81 184 GLN A C 1
ATOM 1447 O O . GLN A 1 184 ? -6.498 -0.082 -9.024 1.00 96.81 184 GLN A O 1
ATOM 1452 N N . PHE A 1 185 ? -6.497 -2.245 -9.624 1.00 95.88 185 PHE A N 1
ATOM 1453 C CA . PHE A 1 185 ? -6.342 -1.961 -11.047 1.00 95.88 185 PHE A CA 1
ATOM 1454 C C . PHE A 1 185 ? -7.648 -1.400 -11.610 1.00 95.88 185 PHE A C 1
ATOM 1456 O O . PHE A 1 185 ? -8.733 -1.898 -11.313 1.00 95.88 185 PHE A O 1
ATOM 1463 N N . LYS A 1 186 ? -7.544 -0.382 -12.465 1.00 94.19 186 LYS A N 1
ATOM 1464 C CA . LYS A 1 186 ? -8.680 0.060 -13.279 1.00 94.19 186 LYS A CA 1
ATOM 1465 C C . LYS A 1 186 ? -9.018 -1.030 -14.287 1.00 94.19 186 LYS A C 1
ATOM 1467 O O . LYS A 1 186 ? -8.105 -1.714 -14.750 1.00 94.19 186 LYS A O 1
ATOM 1472 N N . ASN A 1 187 ? -10.294 -1.171 -14.640 1.00 84.44 187 ASN A N 1
ATOM 1473 C CA . ASN A 1 187 ? -10.736 -2.066 -15.717 1.00 84.44 187 ASN A CA 1
ATOM 1474 C C . ASN A 1 187 ? -10.307 -1.556 -17.090 1.00 84.44 187 ASN A C 1
ATOM 1476 O O . ASN A 1 187 ? -10.281 -0.325 -17.291 1.00 84.44 187 ASN A O 1
#

Secondary structure (DSSP, 8-state):
-EE-TTT--EE-TT-SB-TTT-PBP-------HHHHHHHHHHHHHHHHHHHHHHHHHSSPPEEEEE-SSEEEEEETT--EEEEE-SSSEEEEEETTSS-EEEEEEGGG----TTS-BTTB-S---SS-SEEETTEEEEEEE--SSTTTT-EEEEEEEEEGGGTEEEEEEESSHHHHHHHHHH-EE--

Sequence (187 aa):
MIKCPKCGNEVDSDDEYCKHCSHKLKKKPITDKKNIIIMALIIIIIAIIGVICYSMFTTEPVKVVDVGVGTFNCSNELNFTLNQTDGPFKEYIADNGRYTVKVFNLSQGNYYYNYGLSLANNEIKTYPSSVIDNVLIYNSTANVGEYVGEPRFIAIIDNNDKNLQIQIVTPEVEETVQIANSFQFKN

Organism: NCBI:txid521002